Protein AF-A0A0C9YBU8-F1 (afdb_monomer)

Mean predicted aligned error: 17.85 Å

Sequence (308 aa):
MADGPGVILSPETIRDVAKHALKPGGFECDWDIGKSGGKPKTCQVVLGSWDLLRKHIHVHCRSQRKQNARIPIECRLPRCNFKLQKSCEDLEKHVDESHLSRISLDCPIRGCGSVSWRLAAFPKHFEDAHKNLSGGIVRMPSDLLLPSSEPFPPSLKSPPPLPNDGTVGTALVNPTKAQGNIKRGSASENSPLPRRHGFAKQTDDNPDRESSQRSSRLEFDDLDNRRITLDLASTFPVTNFLAIVGHRGRRVDLARPQPMLDPDEFGNVLPPKSILYEVFARQVTTEENVGVKPEKVGSLSGPGDGGK

Organism: NCBI:txid1095629

Radius of gyration: 33.47 Å; Cα contacts (8 Å, |Δi|>4): 228; chains: 1; bounding box: 105×62×87 Å

Secondary structure (DSSP, 8-state):
---PPPEEP-TTHHHHHHHHBPPTT-EE---EEEEETTEEEE---EESSHHHHHHHHHHHHHHHHHH-TTSPEE--STT-S--EESSHHHHHHHHHHHTGGGSEE--SBTT--PPPEETTTHHHHHHHH-GGGTT-EEPSS-TTBPPBSSPPPP--PPPPPPPSS-----------------------TTS----------------------------------------GGGS------------------TTSPPPPPPHHHH---PPP--TTHHHHHHHHHHHHHHS-----------------

pLDDT: mean 75.01, std 20.3, range [39.19, 98.31]

Structure (mmCIF, N/CA/C/O backbone):
data_AF-A0A0C9YBU8-F1
#
_entry.id   AF-A0A0C9YBU8-F1
#
loop_
_atom_site.group_PDB
_atom_site.id
_atom_site.type_symbol
_atom_site.label_atom_id
_atom_site.label_alt_id
_atom_site.label_comp_id
_atom_site.label_asym_id
_atom_site.label_entity_id
_atom_site.label_seq_id
_atom_site.pdbx_PDB_ins_code
_atom_site.Cartn_x
_atom_site.Cartn_y
_atom_site.Cartn_z
_atom_site.occupancy
_atom_site.B_iso_or_equiv
_atom_site.auth_seq_id
_atom_site.auth_comp_id
_atom_site.auth_asym_id
_atom_site.auth_atom_id
_atom_site.pdbx_PDB_model_num
ATOM 1 N N . MET A 1 1 ? 3.860 -2.289 31.972 1.00 51.47 1 MET A N 1
ATOM 2 C CA . MET A 1 1 ? 3.412 -2.612 30.601 1.00 51.47 1 MET A CA 1
ATOM 3 C C . MET A 1 1 ? 4.001 -1.538 29.708 1.00 51.47 1 MET A C 1
ATOM 5 O O . MET A 1 1 ? 3.828 -0.375 30.037 1.00 51.47 1 MET A O 1
ATOM 9 N N . ALA A 1 2 ? 4.808 -1.893 28.707 1.00 53.59 2 ALA A N 1
ATOM 10 C CA . ALA A 1 2 ? 5.371 -0.892 27.805 1.00 53.59 2 ALA A CA 1
ATOM 11 C C . ALA A 1 2 ? 4.250 -0.427 26.873 1.00 53.59 2 ALA A C 1
ATOM 13 O O . ALA A 1 2 ? 3.794 -1.192 26.020 1.00 53.59 2 ALA A O 1
ATOM 14 N N . ASP A 1 3 ? 3.766 0.787 27.111 1.00 67.12 3 ASP A N 1
ATOM 15 C CA . ASP A 1 3 ? 2.758 1.432 26.287 1.00 67.12 3 ASP A CA 1
ATOM 16 C C . ASP A 1 3 ? 3.376 1.728 24.916 1.00 67.12 3 ASP A C 1
ATOM 18 O O . ASP A 1 3 ? 4.239 2.593 24.780 1.00 67.12 3 ASP A O 1
ATOM 22 N N . GLY A 1 4 ? 2.979 0.957 23.900 1.00 72.56 4 GLY A N 1
ATOM 23 C CA . GLY A 1 4 ? 3.330 1.259 22.515 1.00 72.56 4 GLY A CA 1
ATOM 24 C C . GLY A 1 4 ? 2.772 2.627 22.098 1.00 72.56 4 GLY A C 1
ATOM 25 O O . GLY A 1 4 ? 1.794 3.092 22.698 1.00 72.56 4 GLY A O 1
ATOM 26 N N . PRO A 1 5 ? 3.363 3.280 21.080 1.00 84.00 5 PRO A N 1
ATOM 27 C CA . PRO A 1 5 ? 2.866 4.560 20.594 1.00 84.00 5 PRO A CA 1
ATOM 28 C C . PRO A 1 5 ? 1.408 4.401 20.150 1.00 84.00 5 PRO A C 1
ATOM 30 O O . PRO A 1 5 ? 1.094 3.608 19.262 1.00 84.00 5 PRO A O 1
ATOM 33 N N . GLY A 1 6 ? 0.506 5.118 20.817 1.00 90.38 6 GLY A N 1
ATOM 34 C CA . GLY A 1 6 ? -0.891 5.187 20.410 1.00 90.38 6 GLY A CA 1
ATOM 35 C C . GLY A 1 6 ? -1.027 6.026 19.141 1.00 90.38 6 GLY A C 1
ATOM 36 O O . GLY A 1 6 ? -0.396 7.074 19.021 1.00 90.38 6 GLY A O 1
ATOM 37 N N . VAL A 1 7 ? -1.854 5.577 18.202 1.00 93.81 7 VAL A N 1
ATOM 38 C CA . VAL A 1 7 ? -2.200 6.326 16.991 1.00 93.81 7 VAL A CA 1
ATOM 39 C C . VAL A 1 7 ? -3.466 7.127 17.275 1.00 93.81 7 VAL A C 1
ATOM 41 O O . VAL A 1 7 ? -4.483 6.553 17.663 1.00 93.81 7 VAL A O 1
ATOM 44 N N . ILE A 1 8 ? -3.416 8.449 17.102 1.00 96.94 8 ILE A N 1
ATOM 45 C CA . ILE A 1 8 ? -4.608 9.304 17.189 1.00 96.94 8 ILE A CA 1
ATOM 46 C C . ILE A 1 8 ? -5.402 9.132 15.895 1.00 96.94 8 ILE A C 1
ATOM 48 O O . ILE A 1 8 ? -4.887 9.425 14.816 1.00 96.94 8 ILE A O 1
ATOM 52 N N . LEU A 1 9 ? -6.649 8.678 16.000 1.00 96.94 9 LEU A N 1
ATOM 53 C CA . LEU A 1 9 ? -7.541 8.539 14.858 1.00 96.94 9 LEU A CA 1
ATOM 54 C C . LEU A 1 9 ? -8.072 9.910 14.428 1.00 96.94 9 LEU A C 1
ATOM 56 O O . LEU A 1 9 ? -8.805 10.577 15.154 1.00 96.94 9 LEU A O 1
ATOM 60 N N . SER A 1 10 ? -7.717 10.309 13.217 1.00 97.00 10 SER A N 1
ATOM 61 C CA . SER A 1 10 ? -8.178 11.500 12.508 1.00 97.00 10 SER A CA 1
ATOM 62 C C . SER A 1 10 ? -8.612 11.102 11.089 1.00 97.00 10 SER A C 1
ATOM 64 O O . SER A 1 10 ? -8.250 10.015 10.619 1.00 97.00 10 SER A O 1
ATOM 66 N N . PRO A 1 11 ? -9.360 11.957 10.373 1.00 95.94 11 PRO A N 1
ATOM 67 C CA . PRO A 1 11 ? -9.777 11.681 8.996 1.00 95.94 11 PRO A CA 1
ATOM 68 C C . PRO A 1 11 ? -8.609 11.424 8.021 1.00 95.94 11 PRO A C 1
ATOM 70 O O . PRO A 1 11 ? -8.757 10.707 7.029 1.00 95.94 11 PRO A O 1
ATOM 73 N N . GLU A 1 12 ? -7.427 11.977 8.293 1.00 95.44 12 GLU A N 1
ATOM 74 C CA . GLU A 1 12 ? -6.207 11.759 7.513 1.00 95.44 12 GLU A CA 1
ATOM 75 C C . GLU A 1 12 ? -5.497 10.473 7.927 1.00 95.44 12 GLU A C 1
ATOM 77 O O . GLU A 1 12 ? -5.153 9.659 7.071 1.00 95.44 12 GLU A O 1
ATOM 82 N N . THR A 1 13 ? -5.313 10.247 9.230 1.00 96.12 13 THR A N 1
ATOM 83 C CA . THR A 1 13 ? -4.596 9.060 9.718 1.00 96.12 13 THR A CA 1
ATOM 84 C C . THR A 1 13 ? -5.367 7.778 9.428 1.00 96.12 13 THR A C 1
ATOM 86 O O . THR A 1 13 ? -4.753 6.774 9.079 1.00 96.12 13 THR A O 1
ATOM 89 N N . ILE A 1 14 ? -6.706 7.798 9.462 1.00 95.81 14 ILE A N 1
ATOM 90 C CA . ILE A 1 14 ? -7.515 6.623 9.108 1.00 95.81 14 ILE A CA 1
ATOM 91 C C . ILE A 1 14 ? -7.325 6.221 7.642 1.00 95.81 14 ILE A C 1
ATOM 93 O O . ILE A 1 14 ? -7.352 5.033 7.320 1.00 95.81 14 ILE A O 1
ATOM 97 N N . ARG A 1 15 ? -7.081 7.192 6.750 1.00 95.88 15 ARG A N 1
ATOM 98 C CA . ARG A 1 15 ? -6.757 6.924 5.344 1.00 95.88 15 ARG A CA 1
ATOM 99 C C . ARG A 1 15 ? -5.432 6.176 5.238 1.00 95.88 15 ARG A C 1
ATOM 101 O O . ARG A 1 15 ? -5.323 5.262 4.426 1.00 95.88 15 ARG A O 1
ATOM 108 N N . ASP A 1 16 ? -4.438 6.556 6.034 1.00 95.88 16 ASP A N 1
ATOM 109 C CA . ASP A 1 16 ? -3.144 5.877 6.042 1.00 95.88 16 ASP A CA 1
ATOM 110 C C . ASP A 1 16 ? -3.251 4.483 6.668 1.00 95.88 16 ASP A C 1
ATOM 112 O O . ASP A 1 16 ? -2.810 3.514 6.054 1.00 95.88 16 ASP A O 1
ATOM 116 N N . VAL A 1 17 ? -3.971 4.334 7.784 1.00 95.69 17 VAL A N 1
ATOM 117 C CA . VAL A 1 17 ? -4.280 3.020 8.379 1.00 95.69 17 VAL A CA 1
ATOM 118 C C . VAL A 1 17 ? -4.987 2.105 7.368 1.00 95.69 17 VAL A C 1
ATOM 120 O O . VAL A 1 17 ? -4.633 0.932 7.246 1.00 95.69 17 VAL A O 1
ATOM 123 N N . ALA A 1 18 ? -5.929 2.631 6.577 1.00 96.44 18 ALA A N 1
ATOM 124 C CA . ALA A 1 18 ? -6.633 1.868 5.543 1.00 96.44 18 ALA A CA 1
ATOM 125 C C . ALA A 1 18 ? -5.704 1.326 4.441 1.00 96.44 18 ALA A C 1
ATOM 127 O O . ALA A 1 18 ? -5.951 0.245 3.911 1.00 96.44 18 ALA A O 1
ATOM 128 N N . LYS A 1 19 ? -4.613 2.029 4.102 1.00 97.19 19 LYS A N 1
ATOM 129 C CA . LYS A 1 19 ? -3.630 1.548 3.109 1.00 97.19 19 LYS A CA 1
ATOM 130 C C . LYS A 1 19 ? -2.863 0.320 3.598 1.00 97.19 19 LYS A C 1
ATOM 132 O O . LYS A 1 19 ? -2.435 -0.499 2.779 1.00 97.19 19 LYS A O 1
ATOM 137 N N . HIS A 1 20 ? -2.683 0.204 4.912 1.00 97.06 20 HIS A N 1
ATOM 138 C CA . HIS A 1 20 ? -1.952 -0.891 5.539 1.00 97.06 20 HIS A CA 1
ATOM 139 C C . HIS A 1 20 ? -2.849 -2.045 5.990 1.00 97.06 20 HIS A C 1
ATOM 141 O O . HIS A 1 20 ? -2.331 -3.150 6.180 1.00 97.06 20 HIS A O 1
ATOM 147 N N . ALA A 1 21 ? -4.158 -1.819 6.123 1.00 96.56 21 ALA A N 1
ATOM 148 C CA . ALA A 1 21 ? -5.132 -2.839 6.490 1.00 96.56 21 ALA A CA 1
ATOM 149 C C . ALA A 1 21 ? -5.119 -4.024 5.509 1.00 96.56 21 ALA A C 1
ATOM 151 O O . ALA A 1 21 ? -5.008 -3.856 4.290 1.00 96.56 21 ALA A O 1
ATOM 152 N N . LEU A 1 22 ? -5.219 -5.235 6.057 1.00 96.44 22 LEU A N 1
ATOM 153 C CA . LEU A 1 22 ? -5.274 -6.467 5.286 1.00 96.44 22 LEU A CA 1
ATOM 154 C C . LEU A 1 22 ? -6.676 -6.676 4.713 1.00 96.44 22 LEU A C 1
ATOM 156 O O . LEU A 1 22 ? -7.666 -6.703 5.446 1.00 96.44 22 LEU A O 1
ATOM 160 N N . LYS A 1 23 ? -6.738 -6.871 3.397 1.00 95.31 23 LYS A N 1
ATOM 161 C CA . LYS A 1 23 ? -7.968 -7.131 2.656 1.00 95.31 23 LYS A CA 1
ATOM 162 C C . LYS A 1 23 ? -8.155 -8.634 2.417 1.00 95.31 23 LYS A C 1
ATOM 164 O O . LYS A 1 23 ? -7.267 -9.262 1.831 1.00 95.31 23 LYS A O 1
ATOM 169 N N . PRO A 1 24 ? -9.306 -9.227 2.785 1.00 93.56 24 PRO A N 1
ATOM 170 C CA . PRO A 1 24 ? -9.647 -10.587 2.377 1.00 93.56 24 PRO A CA 1
ATOM 171 C C . PRO A 1 24 ? -9.657 -10.715 0.846 1.00 93.56 24 PRO A C 1
ATOM 173 O O . PRO A 1 24 ? -10.289 -9.919 0.157 1.00 93.56 24 PRO A O 1
ATOM 176 N N . GLY A 1 25 ? -8.930 -11.696 0.308 1.00 94.50 25 GLY A N 1
ATOM 177 C CA . GLY A 1 25 ? -8.745 -11.870 -1.141 1.00 94.50 25 GLY A CA 1
ATOM 178 C C . GLY A 1 25 ? -7.628 -11.016 -1.758 1.00 94.50 25 GLY A C 1
ATOM 179 O O . GLY A 1 25 ? -7.218 -11.287 -2.881 1.00 94.50 25 GLY A O 1
ATOM 180 N N . GLY A 1 26 ? -7.079 -10.052 -1.012 1.00 96.06 26 GLY A N 1
ATOM 181 C CA . GLY A 1 26 ? -5.928 -9.250 -1.417 1.00 96.06 26 GLY A CA 1
ATOM 182 C C . GLY A 1 26 ? -6.167 -8.332 -2.620 1.00 96.06 26 GLY A C 1
ATOM 183 O O . GLY A 1 26 ? -7.294 -8.009 -2.996 1.00 96.06 26 GLY A O 1
ATOM 184 N N . PHE A 1 27 ? -5.061 -7.876 -3.198 1.00 97.12 27 PHE A N 1
ATOM 185 C CA . PHE A 1 27 ? -4.991 -7.021 -4.372 1.00 97.12 27 PHE A CA 1
ATOM 186 C C . PHE A 1 27 ? -4.114 -7.682 -5.432 1.00 97.12 27 PHE A C 1
ATOM 188 O O . PHE A 1 27 ? -2.944 -7.967 -5.173 1.00 97.12 27 PHE A O 1
ATOM 195 N N . GLU A 1 28 ? -4.667 -7.911 -6.618 1.00 97.81 28 GLU A N 1
ATOM 196 C CA . GLU A 1 28 ? -3.940 -8.500 -7.741 1.00 97.81 28 GLU A CA 1
ATOM 197 C C . GLU A 1 28 ? -3.100 -7.448 -8.483 1.00 97.81 28 GLU A C 1
ATOM 199 O O . GLU A 1 28 ? -3.524 -6.312 -8.706 1.00 97.81 28 GLU A O 1
ATOM 204 N N . CYS A 1 29 ? -1.877 -7.824 -8.854 1.00 98.12 29 CYS A N 1
ATOM 205 C CA . CYS A 1 29 ? -0.991 -7.012 -9.674 1.00 98.12 29 CYS A CA 1
ATOM 206 C C . CYS A 1 29 ? -1.200 -7.293 -11.171 1.00 98.12 29 CYS A C 1
ATOM 208 O O . CYS A 1 29 ? -0.728 -8.301 -11.706 1.00 98.12 29 CYS A O 1
ATOM 210 N N . ASP A 1 30 ? -1.801 -6.327 -11.866 1.00 97.00 30 ASP A N 1
ATOM 211 C CA . ASP A 1 30 ? -2.079 -6.381 -13.309 1.00 97.00 30 ASP A CA 1
ATOM 212 C C . ASP A 1 30 ? -0.924 -5.884 -14.197 1.00 97.00 30 ASP A C 1
ATOM 214 O O . ASP A 1 30 ? -1.122 -5.530 -15.360 1.00 97.00 30 ASP A O 1
ATOM 218 N N . TRP A 1 31 ? 0.297 -5.790 -13.669 1.00 97.19 31 TRP A N 1
ATOM 219 C CA . TRP A 1 31 ? 1.430 -5.272 -14.438 1.00 97.19 31 TRP A CA 1
ATOM 220 C C . TRP A 1 31 ? 1.773 -6.181 -15.627 1.00 97.19 31 TRP A C 1
ATOM 222 O O . TRP A 1 31 ? 2.021 -7.373 -15.431 1.00 97.19 31 TRP A O 1
ATOM 232 N N . ASP A 1 32 ? 1.832 -5.632 -16.847 1.00 96.06 32 ASP A N 1
ATOM 233 C CA . ASP A 1 32 ? 2.217 -6.383 -18.049 1.00 96.06 32 ASP A CA 1
ATOM 234 C C . ASP A 1 32 ? 3.739 -6.629 -18.083 1.00 96.06 32 ASP A C 1
ATOM 236 O O . ASP A 1 32 ? 4.564 -5.717 -18.210 1.00 96.06 32 ASP A O 1
ATOM 240 N N . ILE A 1 33 ? 4.134 -7.896 -17.964 1.00 94.31 33 ILE A N 1
ATOM 241 C CA . ILE A 1 33 ? 5.536 -8.336 -17.986 1.00 94.31 33 ILE A CA 1
ATOM 242 C C . ILE A 1 33 ? 6.039 -8.471 -19.437 1.00 94.31 33 ILE A C 1
ATOM 244 O O . ILE A 1 33 ? 7.246 -8.516 -19.683 1.00 94.31 33 ILE A O 1
ATOM 248 N N . GLY A 1 34 ? 5.142 -8.415 -20.421 1.00 88.69 34 GLY A N 1
ATOM 249 C CA . GLY A 1 34 ? 5.432 -8.518 -21.843 1.00 88.69 34 GLY A CA 1
ATOM 250 C C . GLY A 1 34 ? 4.823 -9.772 -22.464 1.00 88.69 34 GLY A C 1
ATOM 251 O O . GLY A 1 34 ? 4.050 -10.508 -21.849 1.00 88.69 34 GLY A O 1
ATOM 252 N N . LYS A 1 35 ? 5.178 -10.021 -23.726 1.00 79.12 35 LYS A N 1
ATOM 253 C CA . LYS A 1 35 ? 4.662 -11.161 -24.486 1.00 79.12 35 LYS A CA 1
ATOM 254 C C . LYS A 1 35 ? 5.600 -12.354 -24.353 1.00 79.12 35 LYS A C 1
ATOM 256 O O . LYS A 1 35 ? 6.773 -12.259 -24.697 1.00 79.12 35 LYS A O 1
ATOM 261 N N . SER A 1 36 ? 5.062 -13.489 -23.926 1.00 67.31 36 SER A N 1
ATOM 262 C CA . SER A 1 36 ? 5.700 -14.796 -24.090 1.00 67.31 36 SER A CA 1
ATOM 263 C C . SER A 1 36 ? 4.808 -15.608 -25.024 1.00 67.31 36 SER A C 1
ATOM 265 O O . SER A 1 36 ? 3.626 -15.790 -24.739 1.00 67.31 36 SER A O 1
ATOM 267 N N . GLY A 1 37 ? 5.318 -15.990 -26.198 1.00 76.12 37 GLY A N 1
ATOM 268 C CA . GLY A 1 37 ? 4.523 -16.719 -27.196 1.00 76.12 37 GLY A CA 1
ATOM 269 C C . GLY A 1 37 ? 3.303 -15.947 -27.726 1.00 76.12 37 GLY A C 1
ATOM 270 O O . GLY A 1 37 ? 2.246 -16.530 -27.942 1.00 76.12 37 GLY A O 1
ATOM 271 N N . GLY A 1 38 ? 3.405 -14.621 -27.878 1.00 86.00 38 GLY A N 1
ATOM 272 C CA . GLY A 1 38 ? 2.355 -13.784 -28.480 1.00 86.00 38 GLY A CA 1
ATOM 273 C C . GLY A 1 38 ? 1.185 -13.397 -27.563 1.00 86.00 38 GLY A C 1
ATOM 274 O O . GLY A 1 38 ? 0.451 -12.469 -27.903 1.00 86.00 38 GLY A O 1
ATOM 275 N N . LYS A 1 39 ? 1.039 -14.019 -26.386 1.00 87.19 39 LYS A N 1
ATOM 276 C CA . LYS A 1 39 ? 0.017 -13.652 -25.390 1.00 87.19 39 LYS A CA 1
ATOM 277 C C . LYS A 1 39 ? 0.595 -12.680 -24.347 1.00 87.19 39 LYS A C 1
ATOM 279 O O . LYS A 1 39 ? 1.732 -12.884 -23.913 1.00 87.19 39 LYS A O 1
ATOM 284 N N . PRO A 1 40 ? -0.140 -11.621 -23.956 1.00 87.69 40 PRO A N 1
ATOM 285 C CA . PRO A 1 40 ? 0.283 -10.733 -22.874 1.00 87.69 40 PRO A CA 1
ATOM 286 C C . PRO A 1 40 ? 0.295 -11.506 -21.550 1.00 87.69 40 PRO A C 1
ATOM 288 O O . PRO A 1 40 ? -0.670 -12.204 -21.236 1.00 87.69 40 PRO A O 1
ATOM 291 N N . LYS A 1 41 ? 1.391 -11.406 -20.791 1.00 94.25 41 LYS A N 1
ATOM 292 C CA . LYS A 1 41 ? 1.530 -12.045 -19.478 1.00 94.25 41 LYS A CA 1
ATOM 293 C C . LYS A 1 41 ? 1.523 -10.980 -18.388 1.00 94.25 41 LYS A C 1
ATOM 295 O O . LYS A 1 41 ? 2.410 -10.131 -18.346 1.00 94.25 41 LYS A O 1
ATOM 300 N N . THR A 1 42 ? 0.555 -11.060 -17.484 1.00 96.06 42 THR A N 1
ATOM 301 C CA . THR A 1 42 ? 0.475 -10.191 -16.304 1.00 96.06 42 THR A CA 1
ATOM 302 C C . THR A 1 42 ? 1.212 -10.802 -15.110 1.00 96.06 42 THR A C 1
ATOM 304 O O . THR A 1 42 ? 1.509 -11.999 -15.091 1.00 96.06 42 THR A O 1
ATOM 307 N N . CYS A 1 43 ? 1.553 -9.974 -14.121 1.00 95.81 43 CYS A N 1
ATOM 308 C CA . CYS A 1 43 ? 2.291 -10.399 -12.933 1.00 95.81 43 CYS A CA 1
ATOM 309 C C . CYS A 1 43 ? 1.524 -11.385 -12.038 1.00 95.81 43 CYS A C 1
ATOM 311 O O . CYS A 1 43 ? 2.171 -12.243 -11.443 1.00 95.81 43 CYS A O 1
ATOM 313 N N . GLN A 1 44 ? 0.193 -11.281 -11.942 1.00 94.44 44 GLN A N 1
ATOM 314 C CA . GLN A 1 44 ? -0.696 -12.186 -11.182 1.00 94.44 44 GLN A CA 1
ATOM 315 C C . GLN A 1 44 ? -0.329 -12.377 -9.694 1.00 94.44 44 GLN A C 1
ATOM 317 O O . GLN A 1 44 ? -0.800 -13.300 -9.035 1.00 94.44 44 GLN A O 1
ATOM 322 N N . VAL A 1 45 ? 0.525 -11.518 -9.131 1.00 97.75 45 VAL A N 1
ATOM 323 C CA . VAL A 1 45 ? 0.873 -11.565 -7.706 1.00 97.75 45 VAL A CA 1
ATOM 324 C C . VAL A 1 45 ? -0.261 -10.926 -6.913 1.00 97.75 45 VAL A C 1
ATOM 326 O O . VAL A 1 45 ? -0.640 -9.792 -7.200 1.00 97.75 45 VAL A O 1
ATOM 329 N N . VAL A 1 46 ? -0.768 -11.635 -5.904 1.00 98.06 46 VAL A N 1
ATOM 330 C CA . VAL A 1 46 ? -1.812 -11.147 -4.994 1.00 98.06 46 VAL A CA 1
ATOM 331 C C . VAL A 1 46 ? -1.180 -10.703 -3.676 1.00 98.06 46 VAL A C 1
ATOM 333 O O . VAL A 1 46 ? -0.422 -11.450 -3.057 1.00 98.06 46 VAL A O 1
ATOM 336 N N . LEU A 1 47 ? -1.473 -9.475 -3.247 1.00 97.88 47 LEU A N 1
ATOM 337 C CA . LEU A 1 47 ? -0.866 -8.835 -2.076 1.00 97.88 47 LEU A CA 1
ATOM 338 C C . LEU A 1 47 ? -1.926 -8.485 -1.035 1.00 97.88 47 LEU A C 1
ATOM 340 O O . LEU A 1 47 ? -3.023 -8.063 -1.374 1.00 97.88 47 LEU A O 1
ATOM 344 N N . GLY A 1 48 ? -1.602 -8.653 0.247 1.00 97.00 48 GLY A N 1
ATOM 345 C CA . GLY A 1 48 ? -2.589 -8.525 1.326 1.00 97.00 48 GLY A CA 1
ATOM 346 C C . GLY A 1 48 ? -3.057 -7.096 1.617 1.00 97.00 48 GLY A C 1
ATOM 347 O O . GLY A 1 48 ? -4.147 -6.925 2.151 1.00 97.00 48 GLY A O 1
ATOM 348 N N . SER A 1 49 ? -2.269 -6.075 1.273 1.00 97.75 49 SER A N 1
ATOM 349 C CA . SER A 1 49 ? -2.595 -4.665 1.524 1.00 97.75 49 SER A CA 1
ATOM 350 C C . SER A 1 49 ? -2.269 -3.782 0.321 1.00 97.75 49 SER A C 1
ATOM 352 O O . SER A 1 49 ? -1.472 -4.146 -0.551 1.00 97.75 49 SER A O 1
ATOM 354 N N . TRP A 1 50 ? -2.878 -2.597 0.281 1.00 97.69 50 TRP A N 1
ATOM 355 C CA . TRP A 1 50 ? -2.658 -1.632 -0.796 1.00 97.69 50 TRP A CA 1
ATOM 356 C C . TRP A 1 50 ? -1.226 -1.095 -0.795 1.00 97.69 50 TRP A C 1
ATOM 358 O O . TRP A 1 50 ? -0.628 -0.940 -1.857 1.00 97.69 50 TRP A O 1
ATOM 368 N N . ASP A 1 51 ? -0.638 -0.856 0.380 1.00 97.94 51 ASP A N 1
ATOM 369 C CA . ASP A 1 51 ? 0.748 -0.386 0.468 1.00 97.94 51 ASP A CA 1
ATOM 370 C C . ASP A 1 51 ? 1.746 -1.443 -0.038 1.00 97.94 51 ASP A C 1
ATOM 372 O O . ASP A 1 51 ? 2.712 -1.113 -0.731 1.00 97.94 51 ASP A O 1
ATOM 376 N N . LEU A 1 52 ? 1.479 -2.732 0.209 1.00 98.19 52 LEU A N 1
ATOM 377 C CA . LEU A 1 52 ? 2.265 -3.820 -0.379 1.00 98.19 52 LEU A CA 1
ATOM 378 C C . LEU A 1 52 ? 2.130 -3.858 -1.907 1.00 98.19 52 LEU A C 1
ATOM 380 O O . LEU A 1 52 ? 3.145 -3.999 -2.591 1.00 98.19 52 LEU A O 1
ATOM 384 N N . LEU A 1 53 ? 0.918 -3.673 -2.450 1.00 98.31 53 LEU A N 1
ATOM 385 C CA . LEU A 1 53 ? 0.697 -3.536 -3.897 1.00 98.31 53 LEU A CA 1
ATOM 386 C C . LEU A 1 53 ? 1.490 -2.367 -4.483 1.00 98.31 53 LEU A C 1
ATOM 388 O O . LEU A 1 53 ? 2.189 -2.536 -5.483 1.00 98.31 53 LEU A O 1
ATOM 392 N N . ARG A 1 54 ? 1.427 -1.199 -3.841 1.00 98.19 54 ARG A N 1
ATOM 393 C CA . ARG A 1 54 ? 2.174 -0.007 -4.247 1.00 98.19 54 ARG A CA 1
ATOM 394 C C . ARG A 1 54 ? 3.673 -0.281 -4.313 1.00 98.19 54 ARG A C 1
ATOM 396 O O . ARG A 1 54 ? 4.290 -0.089 -5.360 1.00 98.19 54 ARG A O 1
ATOM 403 N N . LYS A 1 55 ? 4.249 -0.791 -3.219 1.00 98.19 55 LYS A N 1
ATOM 404 C CA . LYS A 1 55 ? 5.672 -1.153 -3.136 1.00 98.19 55 LYS A CA 1
ATOM 405 C C . LYS A 1 55 ? 6.057 -2.162 -4.217 1.00 98.19 55 LYS A C 1
ATOM 407 O O . LYS A 1 55 ? 7.092 -2.003 -4.859 1.00 98.19 55 LYS A O 1
ATOM 412 N N . HIS A 1 56 ? 5.222 -3.171 -4.451 1.00 98.31 56 HIS A N 1
ATOM 413 C CA . HIS A 1 56 ? 5.451 -4.173 -5.487 1.00 98.31 56 HIS A CA 1
ATOM 414 C C . HIS A 1 56 ? 5.437 -3.573 -6.902 1.00 98.31 56 HIS A C 1
ATOM 416 O O . HIS A 1 56 ? 6.330 -3.859 -7.697 1.00 98.31 56 HIS A O 1
ATOM 422 N N . ILE A 1 57 ? 4.486 -2.694 -7.223 1.00 97.94 57 ILE A N 1
ATOM 423 C CA . ILE A 1 57 ? 4.460 -2.030 -8.532 1.00 97.94 57 ILE A CA 1
ATOM 424 C C . ILE A 1 57 ? 5.672 -1.104 -8.706 1.00 97.94 57 ILE A C 1
ATOM 426 O O . ILE A 1 57 ? 6.270 -1.074 -9.780 1.00 97.94 57 ILE A O 1
ATOM 430 N N . HIS A 1 58 ? 6.121 -0.419 -7.652 1.00 97.62 58 HIS A N 1
ATOM 431 C CA . HIS A 1 58 ? 7.352 0.380 -7.707 1.00 97.62 58 HIS A CA 1
ATOM 432 C C . HIS A 1 58 ? 8.593 -0.476 -8.010 1.00 97.62 58 HIS A C 1
ATOM 434 O O . HIS A 1 58 ? 9.498 -0.023 -8.715 1.00 97.62 58 HIS A O 1
ATOM 440 N N . VAL A 1 59 ? 8.636 -1.739 -7.565 1.00 97.56 59 VAL A N 1
ATOM 441 C CA . VAL A 1 59 ? 9.696 -2.683 -7.974 1.00 97.56 59 VAL A CA 1
ATOM 442 C C . VAL A 1 59 ? 9.678 -2.899 -9.488 1.00 97.56 59 VAL A C 1
ATOM 444 O O . VAL A 1 59 ? 10.745 -2.874 -10.108 1.00 97.56 59 VAL A O 1
ATOM 447 N N . HIS A 1 60 ? 8.499 -3.035 -10.103 1.00 96.81 60 HIS A N 1
ATOM 448 C CA . HIS A 1 60 ? 8.388 -3.125 -11.560 1.00 96.81 60 HIS A CA 1
ATOM 449 C C . HIS A 1 60 ? 8.885 -1.855 -12.254 1.00 96.81 60 HIS A C 1
ATOM 451 O O . HIS A 1 60 ? 9.705 -1.962 -13.171 1.00 96.81 60 HIS A O 1
ATOM 457 N N . CYS A 1 61 ? 8.490 -0.667 -11.783 1.00 95.31 61 CYS A N 1
ATOM 458 C CA . CYS A 1 61 ? 8.979 0.615 -12.309 1.00 95.31 61 CYS A CA 1
ATOM 459 C C . CYS A 1 61 ? 10.518 0.684 -12.302 1.00 95.31 61 CYS A C 1
ATOM 461 O O . CYS A 1 61 ? 11.151 0.965 -13.323 1.00 95.31 61 CYS A O 1
ATOM 463 N N . ARG A 1 62 ? 11.143 0.333 -11.172 1.00 95.56 62 ARG A N 1
ATOM 464 C CA . ARG A 1 62 ? 12.609 0.337 -11.010 1.00 95.56 62 ARG A CA 1
ATOM 465 C C . ARG A 1 62 ? 13.305 -0.731 -11.847 1.00 95.56 62 ARG A C 1
ATOM 467 O O . ARG A 1 62 ? 14.428 -0.517 -12.309 1.00 95.56 62 ARG A O 1
ATOM 474 N N . SER A 1 63 ? 12.660 -1.880 -12.040 1.00 94.19 63 SER A N 1
ATOM 475 C CA . SER A 1 63 ? 13.187 -2.980 -12.852 1.00 94.19 63 SER A CA 1
ATOM 476 C C . SER A 1 63 ? 13.331 -2.581 -14.324 1.00 94.19 63 SER A C 1
ATOM 478 O O . SER A 1 63 ? 14.342 -2.920 -14.942 1.00 94.19 63 SER A O 1
ATOM 480 N N . GLN A 1 64 ? 12.403 -1.772 -14.855 1.00 92.06 64 GLN A N 1
ATOM 481 C CA . GLN A 1 64 ? 12.467 -1.292 -16.238 1.00 92.06 64 GLN A CA 1
ATOM 482 C C . GLN A 1 64 ? 13.697 -0.409 -16.483 1.00 92.06 64 GLN A C 1
ATOM 484 O O . GLN A 1 64 ? 14.386 -0.570 -17.492 1.00 92.06 64 GLN A O 1
ATOM 489 N N . ARG A 1 65 ? 14.041 0.465 -15.526 1.00 87.75 65 ARG A N 1
ATOM 490 C CA . ARG A 1 65 ? 15.213 1.352 -15.629 1.00 87.75 65 ARG A CA 1
ATOM 491 C C . ARG A 1 65 ? 16.524 0.580 -15.808 1.00 87.75 65 ARG A C 1
ATOM 493 O O . ARG A 1 65 ? 17.421 1.054 -16.501 1.00 87.75 65 ARG A O 1
ATOM 500 N N . LYS A 1 66 ? 16.648 -0.606 -15.199 1.00 87.19 66 LYS A N 1
ATOM 501 C CA . LYS A 1 66 ? 17.866 -1.431 -15.294 1.00 87.19 66 LYS A CA 1
ATOM 502 C C . LYS A 1 66 ? 18.085 -2.011 -16.690 1.00 87.19 66 LYS A C 1
ATOM 504 O O . LYS A 1 66 ? 19.223 -2.309 -17.033 1.00 87.19 66 LYS A O 1
ATOM 509 N N . GLN A 1 67 ? 17.023 -2.186 -17.474 1.00 81.12 67 GLN A N 1
ATOM 510 C CA . GLN A 1 67 ? 17.123 -2.834 -18.778 1.00 81.12 67 GLN A CA 1
ATOM 511 C C . GLN A 1 67 ? 17.612 -1.880 -19.870 1.00 81.12 67 GLN A C 1
ATOM 513 O O . GLN A 1 67 ? 18.351 -2.328 -20.736 1.00 81.12 67 GLN A O 1
ATOM 518 N N . ASN A 1 68 ? 17.257 -0.588 -19.828 1.00 77.25 68 ASN A N 1
ATOM 519 C CA . ASN A 1 68 ? 17.693 0.392 -20.829 1.00 77.25 68 ASN A CA 1
ATOM 520 C C . ASN A 1 68 ? 17.642 1.838 -20.309 1.00 77.25 68 ASN A C 1
ATOM 522 O O . ASN A 1 68 ? 16.582 2.453 -20.272 1.00 77.25 68 ASN A O 1
ATOM 526 N N . ALA A 1 69 ? 18.799 2.433 -20.005 1.00 81.12 69 ALA A N 1
ATOM 527 C CA . ALA A 1 69 ? 18.878 3.814 -19.507 1.00 81.12 69 ALA A CA 1
ATOM 528 C C . ALA A 1 69 ? 18.525 4.899 -20.549 1.00 81.12 69 ALA A C 1
ATOM 530 O O . ALA A 1 69 ? 18.350 6.056 -20.181 1.00 81.12 69 ALA A O 1
ATOM 531 N N . ARG A 1 70 ? 18.465 4.551 -21.843 1.00 85.12 70 ARG A N 1
ATOM 532 C CA . ARG A 1 70 ? 18.208 5.498 -22.947 1.00 85.12 70 ARG A CA 1
ATOM 533 C C . ARG A 1 70 ? 16.773 5.478 -23.469 1.00 85.12 70 ARG A C 1
ATOM 535 O O . ARG A 1 70 ? 16.418 6.351 -24.252 1.00 85.12 70 ARG A O 1
ATOM 542 N N . ILE A 1 71 ? 15.979 4.477 -23.094 1.00 86.12 71 ILE A N 1
ATOM 543 C CA . ILE A 1 71 ? 14.613 4.319 -23.597 1.00 86.12 71 ILE A CA 1
ATOM 544 C C . ILE A 1 71 ? 13.661 4.937 -22.565 1.00 86.12 71 ILE A C 1
ATOM 546 O O . ILE A 1 71 ? 13.840 4.677 -21.372 1.00 86.12 71 ILE A O 1
ATOM 550 N N . PRO A 1 72 ? 12.685 5.763 -22.984 1.00 88.81 72 PRO A N 1
ATOM 551 C CA . PRO A 1 72 ? 11.653 6.268 -22.084 1.00 88.81 72 PRO A CA 1
ATOM 552 C C . PRO A 1 72 ? 10.950 5.113 -21.363 1.00 88.81 72 PRO A C 1
ATOM 554 O O . PRO A 1 72 ? 10.701 4.056 -21.942 1.00 88.81 72 PRO A O 1
ATOM 557 N N . ILE A 1 73 ? 10.667 5.309 -20.078 1.00 93.56 73 ILE A N 1
ATOM 558 C CA . ILE A 1 73 ? 10.111 4.258 -19.223 1.00 93.56 73 ILE A CA 1
ATOM 559 C C . ILE A 1 73 ? 8.602 4.211 -19.457 1.00 93.56 73 ILE A C 1
ATOM 561 O O . ILE A 1 73 ? 7.952 5.257 -19.471 1.00 93.56 73 ILE A O 1
ATOM 565 N N . GLU A 1 74 ? 8.048 3.014 -19.653 1.00 94.81 74 GLU A N 1
ATOM 566 C CA . GLU A 1 74 ? 6.648 2.847 -20.035 1.00 94.81 74 GLU A CA 1
ATOM 567 C C . GLU A 1 74 ? 5.779 2.317 -18.888 1.00 94.81 74 GLU A C 1
ATOM 569 O O . GLU A 1 74 ? 6.072 1.278 -18.290 1.00 94.81 74 GLU A O 1
ATOM 574 N N . CYS A 1 75 ? 4.652 2.980 -18.617 1.00 96.75 75 CYS A N 1
ATOM 575 C CA . CYS A 1 75 ? 3.611 2.446 -17.748 1.00 96.75 75 CYS A CA 1
ATOM 576 C C . CYS A 1 75 ? 2.926 1.255 -18.426 1.00 96.75 75 CYS A C 1
ATOM 578 O O . CYS A 1 75 ? 2.323 1.384 -19.495 1.00 96.75 75 CYS A O 1
ATOM 580 N N . ARG A 1 76 ? 3.015 0.089 -17.781 1.00 95.88 76 ARG A N 1
ATOM 581 C CA . ARG A 1 76 ? 2.506 -1.193 -18.289 1.00 95.88 76 ARG A CA 1
ATOM 582 C C . ARG A 1 76 ? 1.244 -1.680 -17.577 1.00 95.88 76 ARG A C 1
ATOM 584 O O . ARG A 1 76 ? 0.889 -2.850 -17.676 1.00 95.88 76 ARG A O 1
ATOM 591 N N . LEU A 1 77 ? 0.567 -0.796 -16.850 1.00 96.44 77 LEU A N 1
ATOM 592 C CA . LEU A 1 77 ? -0.733 -1.104 -16.260 1.00 96.44 77 LEU A CA 1
ATOM 593 C C . LEU A 1 77 ? -1.843 -1.025 -17.319 1.00 96.44 77 LEU A C 1
ATOM 595 O O . LEU A 1 77 ? -1.777 -0.194 -18.236 1.00 96.44 77 LEU A O 1
ATOM 599 N N . PRO A 1 78 ? -2.889 -1.860 -17.205 1.00 95.06 78 PRO A N 1
ATOM 600 C CA . PRO A 1 78 ? -3.980 -1.874 -18.164 1.00 95.06 78 PRO A CA 1
ATOM 601 C C . PRO A 1 78 ? -4.695 -0.519 -18.204 1.00 95.06 78 PRO A C 1
ATOM 603 O O . PRO A 1 78 ? -4.830 0.177 -17.195 1.00 95.06 78 PRO A O 1
ATOM 606 N N . ARG A 1 79 ? -5.191 -0.155 -19.393 1.00 93.50 79 ARG A N 1
ATOM 607 C CA . ARG A 1 79 ? -5.967 1.078 -19.639 1.00 93.50 79 ARG A CA 1
ATOM 608 C C . ARG A 1 79 ? -5.207 2.383 -19.333 1.00 93.50 79 ARG A C 1
ATOM 610 O O . ARG A 1 79 ? -5.837 3.424 -19.150 1.00 93.50 79 ARG A O 1
ATOM 617 N N . CYS A 1 80 ? -3.872 2.353 -19.280 1.00 96.31 80 CYS A N 1
ATOM 618 C CA . CYS A 1 80 ? -3.070 3.570 -19.190 1.00 96.31 80 CYS A CA 1
ATOM 619 C C . CYS A 1 80 ? -2.930 4.251 -20.564 1.00 96.31 80 CYS A C 1
ATOM 621 O O . CYS A 1 80 ? -2.434 3.645 -21.517 1.00 96.31 80 CYS A O 1
ATOM 623 N N . ASN A 1 81 ? -3.332 5.524 -20.648 1.00 92.88 81 ASN A N 1
ATOM 624 C CA . ASN A 1 81 ? -3.168 6.352 -21.851 1.00 92.88 81 ASN A CA 1
ATOM 625 C C . ASN A 1 81 ? -1.799 7.055 -21.903 1.00 92.88 81 ASN A C 1
ATOM 627 O O . ASN A 1 81 ? -1.295 7.343 -22.984 1.00 92.88 81 ASN A O 1
ATOM 631 N N . PHE A 1 82 ? -1.177 7.308 -20.749 1.00 88.69 82 PHE A N 1
ATOM 632 C CA . PHE A 1 82 ? 0.089 8.038 -20.635 1.00 88.69 82 PHE A CA 1
ATOM 633 C C . PHE A 1 82 ? 1.241 7.074 -20.385 1.00 88.69 82 PHE A C 1
ATOM 635 O O . PHE A 1 82 ? 1.733 6.932 -19.267 1.00 88.69 82 PHE A O 1
ATOM 642 N N . LYS A 1 83 ? 1.652 6.381 -21.447 1.00 86.62 83 LYS A N 1
ATOM 643 C CA . LYS A 1 83 ? 2.647 5.316 -21.323 1.00 86.62 83 LYS A CA 1
ATOM 644 C C . LYS A 1 83 ? 4.037 5.858 -21.011 1.00 86.62 83 LYS A C 1
ATOM 646 O O . LYS A 1 83 ? 4.678 5.324 -20.126 1.00 86.62 83 LYS A O 1
ATOM 651 N N . LEU A 1 84 ? 4.494 6.915 -21.675 1.00 90.62 84 LEU A N 1
ATOM 652 C CA . LEU A 1 84 ? 5.902 7.323 -21.631 1.00 90.62 84 LEU A CA 1
ATOM 653 C C . LEU A 1 84 ? 6.196 8.310 -20.497 1.00 90.62 84 LEU A C 1
ATOM 655 O O . LEU A 1 84 ? 5.579 9.371 -20.422 1.00 90.62 84 LEU A O 1
ATOM 659 N N . GLN A 1 85 ? 7.182 7.980 -19.665 1.00 93.38 85 GLN A N 1
ATOM 660 C CA . GLN A 1 85 ? 7.662 8.801 -18.553 1.00 93.38 85 GLN A CA 1
ATOM 661 C C . GLN A 1 85 ? 9.162 9.093 -18.694 1.00 93.38 85 GLN A C 1
ATOM 663 O O . GLN A 1 85 ? 9.928 8.286 -19.229 1.00 93.38 85 GLN A O 1
ATOM 668 N N . LYS A 1 86 ? 9.584 10.273 -18.219 1.00 92.25 86 LYS A N 1
ATOM 669 C CA . LYS A 1 86 ? 10.972 10.759 -18.345 1.00 92.25 86 LYS A CA 1
ATOM 670 C C . LYS A 1 86 ? 11.911 10.130 -17.318 1.00 92.25 86 LYS A C 1
ATOM 672 O O . LYS A 1 86 ? 13.093 9.946 -17.598 1.00 92.25 86 LYS A O 1
ATOM 677 N N . SER A 1 87 ? 11.393 9.807 -16.137 1.00 94.31 87 SER A N 1
ATOM 678 C CA . SER A 1 87 ? 12.158 9.231 -15.037 1.00 94.31 87 SER A CA 1
ATOM 679 C C . SER A 1 87 ? 11.375 8.128 -14.322 1.00 94.31 87 SER A C 1
ATOM 681 O O . SER A 1 87 ? 10.168 7.964 -14.505 1.00 94.31 87 SER A O 1
ATOM 683 N N . CYS A 1 88 ? 12.080 7.341 -13.505 1.00 95.31 88 CYS A N 1
ATOM 684 C CA . CYS A 1 88 ? 11.451 6.304 -12.683 1.00 95.31 88 CYS A CA 1
ATOM 685 C C . CYS A 1 88 ? 10.561 6.919 -11.597 1.00 95.31 88 CYS A C 1
ATOM 687 O O . CYS A 1 88 ? 9.514 6.364 -11.290 1.00 95.31 88 CYS A O 1
ATOM 689 N N . GLU A 1 89 ? 10.960 8.069 -11.052 1.00 96.38 89 GLU A N 1
ATOM 690 C CA . GLU A 1 89 ? 10.194 8.806 -10.043 1.00 96.38 89 GLU A CA 1
ATOM 691 C C . GLU A 1 89 ? 8.895 9.360 -10.639 1.00 96.38 89 GLU A C 1
ATOM 693 O O . GLU A 1 89 ? 7.834 9.203 -10.038 1.00 96.38 89 GLU A O 1
ATOM 698 N N . ASP A 1 90 ? 8.948 9.905 -11.862 1.00 96.12 90 ASP A N 1
ATOM 699 C CA . ASP A 1 90 ? 7.748 10.348 -12.586 1.00 96.12 90 ASP A CA 1
ATOM 700 C C . ASP A 1 90 ? 6.789 9.182 -12.842 1.00 96.12 90 ASP A C 1
ATOM 702 O O . ASP A 1 90 ? 5.577 9.340 -12.713 1.00 96.12 90 ASP A O 1
ATOM 706 N N . LEU A 1 91 ? 7.318 7.994 -13.165 1.00 96.62 91 LEU A N 1
ATOM 707 C CA . LEU A 1 91 ? 6.500 6.797 -13.341 1.00 96.62 91 LEU A CA 1
ATOM 708 C C . LEU A 1 91 ? 5.881 6.311 -12.025 1.00 96.62 91 LEU A C 1
ATOM 710 O O . LEU A 1 91 ? 4.700 5.975 -12.013 1.00 96.62 91 LEU A O 1
ATOM 714 N N . GLU A 1 92 ? 6.643 6.276 -10.929 1.00 97.44 92 GLU A N 1
ATOM 715 C CA . GLU A 1 92 ? 6.124 5.923 -9.599 1.00 97.44 92 GLU A CA 1
ATOM 716 C C . GLU A 1 92 ? 4.994 6.879 -9.188 1.00 97.44 92 GLU A C 1
ATOM 718 O O . GLU A 1 92 ? 3.909 6.429 -8.818 1.00 97.44 92 GLU A O 1
ATOM 723 N N . LYS A 1 93 ? 5.199 8.190 -9.360 1.00 97.69 93 LYS A N 1
ATOM 724 C CA . LYS A 1 93 ? 4.178 9.212 -9.102 1.00 97.69 93 LYS A CA 1
ATOM 725 C C . LYS A 1 93 ? 2.957 9.044 -10.007 1.00 97.69 93 LYS A C 1
ATOM 727 O O . LYS A 1 93 ? 1.826 9.057 -9.527 1.00 97.69 93 LYS A O 1
ATOM 732 N N . HIS A 1 94 ? 3.171 8.832 -11.305 1.00 97.50 94 HIS A N 1
ATOM 733 C CA . HIS A 1 94 ? 2.100 8.581 -12.26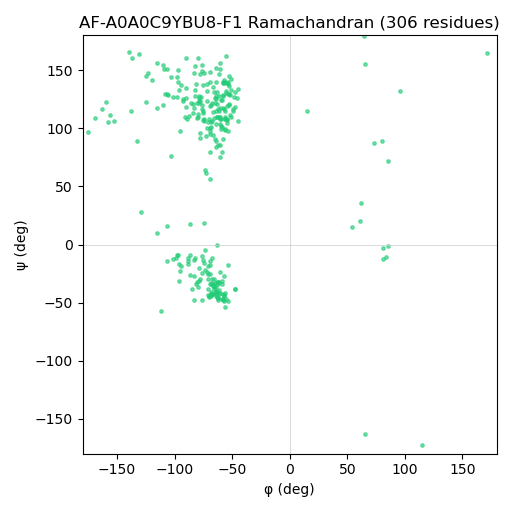5 1.00 97.50 94 HIS A CA 1
ATOM 734 C C . HIS A 1 94 ? 1.249 7.368 -11.862 1.00 97.50 94 HIS A C 1
ATOM 736 O O . HIS A 1 94 ? 0.021 7.438 -11.917 1.00 97.50 94 HIS A O 1
ATOM 742 N N . VAL A 1 95 ? 1.882 6.268 -11.447 1.00 97.62 95 VAL A N 1
ATOM 743 C CA . VAL A 1 95 ? 1.191 5.060 -10.979 1.00 97.62 95 VAL A CA 1
ATOM 744 C C . VAL A 1 95 ? 0.367 5.353 -9.727 1.00 97.62 95 VAL A C 1
ATOM 746 O O . VAL A 1 95 ? -0.813 4.988 -9.682 1.00 97.62 95 VAL A O 1
ATOM 749 N N . ASP A 1 96 ? 0.957 6.036 -8.745 1.00 97.00 96 ASP A N 1
ATOM 750 C CA . ASP A 1 96 ? 0.287 6.401 -7.495 1.00 97.00 96 ASP A CA 1
ATOM 751 C C . ASP A 1 96 ? -0.972 7.253 -7.774 1.00 97.00 96 ASP A C 1
ATOM 753 O O . ASP A 1 96 ? -2.062 6.952 -7.279 1.00 97.00 96 ASP A O 1
ATOM 757 N N . GLU A 1 97 ? -0.851 8.268 -8.633 1.00 96.12 97 GLU A N 1
ATOM 758 C CA . GLU A 1 97 ? -1.918 9.230 -8.935 1.00 96.12 97 GLU A CA 1
ATOM 759 C C . GLU A 1 97 ? -2.965 8.709 -9.927 1.00 96.12 97 GLU A C 1
ATOM 761 O O . GLU A 1 97 ? -4.149 9.015 -9.786 1.00 96.12 97 GLU A O 1
ATOM 766 N N . SER A 1 98 ? -2.568 7.929 -10.935 1.00 96.44 98 SER A N 1
ATOM 767 C CA . SER A 1 98 ? -3.458 7.524 -12.036 1.00 96.44 98 SER A CA 1
ATOM 768 C C . SER A 1 98 ? -4.089 6.154 -11.836 1.00 96.44 98 SER A C 1
ATOM 770 O O . SER A 1 98 ? -5.201 5.926 -12.314 1.00 96.44 98 SER A O 1
ATOM 772 N N . HIS A 1 99 ? -3.395 5.236 -11.162 1.00 96.88 99 HIS A N 1
ATOM 773 C CA . HIS A 1 99 ? -3.832 3.851 -11.019 1.00 96.88 99 HIS A CA 1
ATOM 774 C C . HIS A 1 99 ? -4.216 3.536 -9.579 1.00 96.88 99 HIS A C 1
ATOM 776 O O . HIS A 1 99 ? -5.360 3.165 -9.319 1.00 96.88 99 HIS A O 1
ATOM 782 N N . LEU A 1 100 ? -3.299 3.735 -8.633 1.00 96.44 100 LEU A N 1
ATOM 783 C CA . LEU A 1 100 ? -3.524 3.321 -7.250 1.00 96.44 100 LEU A CA 1
ATOM 784 C C . LEU A 1 100 ? -4.568 4.175 -6.528 1.00 96.44 100 LEU A C 1
ATOM 786 O O . LEU A 1 100 ? -5.298 3.652 -5.688 1.00 96.44 100 LEU A O 1
ATOM 790 N N . SER A 1 101 ? -4.704 5.448 -6.905 1.00 95.94 101 SER A N 1
ATOM 791 C CA . SER A 1 101 ? -5.763 6.345 -6.422 1.00 95.94 101 SER A CA 1
ATOM 792 C C . SER A 1 101 ? -7.186 5.861 -6.746 1.00 95.94 101 SER A C 1
ATOM 794 O O . SER A 1 101 ? -8.142 6.251 -6.070 1.00 95.94 101 SER A O 1
ATOM 796 N N . ARG A 1 102 ? -7.342 5.016 -7.778 1.00 95.75 102 ARG A N 1
ATOM 797 C CA . ARG A 1 102 ? -8.637 4.485 -8.239 1.00 95.75 102 ARG A CA 1
ATOM 798 C C . ARG A 1 102 ? -9.040 3.197 -7.533 1.00 95.75 102 ARG A C 1
ATOM 800 O O . ARG A 1 102 ? -10.207 2.819 -7.620 1.00 95.75 102 ARG A O 1
ATOM 807 N N . ILE A 1 103 ? -8.098 2.529 -6.872 1.00 95.88 103 ILE A N 1
ATOM 808 C CA . ILE A 1 103 ? -8.360 1.298 -6.133 1.00 95.88 103 ILE A CA 1
ATOM 809 C C . ILE A 1 103 ? -9.144 1.659 -4.873 1.00 95.88 103 ILE A C 1
ATOM 811 O O . ILE A 1 103 ? -8.709 2.484 -4.068 1.00 95.88 103 ILE A O 1
ATOM 815 N N . SER A 1 104 ? -10.313 1.044 -4.715 1.00 96.00 104 SER A N 1
ATOM 816 C CA . SER A 1 104 ? -11.113 1.196 -3.506 1.00 96.00 104 SER A CA 1
ATOM 817 C C . SER A 1 104 ? -10.510 0.380 -2.361 1.00 96.00 104 SER A C 1
ATOM 819 O O . SER A 1 104 ? -10.114 -0.773 -2.552 1.00 96.00 104 SER A O 1
ATOM 821 N N . LEU A 1 105 ? -10.468 0.978 -1.176 1.00 95.75 105 LEU A N 1
ATOM 822 C CA . LEU A 1 105 ? -10.045 0.347 0.068 1.00 95.75 105 LEU A CA 1
ATOM 823 C C . LEU A 1 105 ? -11.257 0.082 0.952 1.00 95.75 105 LEU A C 1
ATOM 825 O O . LEU A 1 105 ? -12.241 0.821 0.917 1.00 95.75 105 LEU A O 1
ATOM 829 N N . ASP A 1 106 ? -11.161 -0.953 1.769 1.00 95.62 106 ASP A N 1
ATOM 830 C CA . ASP A 1 106 ? -12.185 -1.263 2.758 1.00 95.62 106 ASP A CA 1
ATOM 831 C C . ASP A 1 106 ? -11.969 -0.404 4.010 1.00 95.62 106 ASP A C 1
ATOM 833 O O . ASP A 1 106 ? -10.853 0.050 4.287 1.00 95.62 106 ASP A O 1
ATOM 837 N N . CYS A 1 107 ? -13.040 -0.134 4.758 1.00 96.88 107 CYS A N 1
ATOM 838 C CA . CYS A 1 107 ? -12.907 0.614 6.003 1.00 96.88 107 CYS A CA 1
ATOM 839 C C . CYS A 1 107 ? -12.060 -0.200 6.999 1.00 96.88 107 CYS A C 1
ATOM 841 O O . CYS A 1 107 ? -12.386 -1.360 7.257 1.00 96.88 107 CYS A O 1
ATOM 843 N N . PRO A 1 108 ? -10.992 0.373 7.589 1.00 96.75 108 PRO A N 1
ATOM 844 C CA . PRO A 1 108 ? -10.135 -0.362 8.509 1.00 96.75 108 PRO A CA 1
ATOM 845 C C . PRO A 1 108 ? -10.791 -0.602 9.872 1.00 96.75 108 PRO A C 1
ATOM 847 O O . PRO A 1 108 ? -10.181 -1.261 10.701 1.00 96.75 108 PRO A O 1
ATOM 850 N N . ILE A 1 109 ? -11.990 -0.078 10.143 1.00 97.00 109 ILE A N 1
ATOM 851 C CA . ILE A 1 109 ? -12.693 -0.272 11.417 1.00 97.00 109 ILE A CA 1
ATOM 852 C C . ILE A 1 109 ? -13.482 -1.577 11.369 1.00 97.00 109 ILE A C 1
ATOM 854 O O . ILE A 1 109 ? -14.350 -1.775 10.514 1.00 97.00 109 ILE A O 1
ATOM 858 N N . ARG A 1 110 ? -13.190 -2.479 12.309 1.00 96.62 110 ARG A N 1
ATOM 859 C CA . ARG A 1 110 ? -13.821 -3.796 12.384 1.00 96.62 110 ARG A CA 1
ATOM 860 C C . ARG A 1 110 ? -15.326 -3.634 12.631 1.00 96.62 110 ARG A C 1
ATOM 862 O O . ARG A 1 110 ? -15.750 -2.895 13.513 1.00 96.62 110 ARG A O 1
ATOM 869 N N . GLY A 1 111 ? -16.134 -4.337 11.838 1.00 95.12 111 GLY A N 1
ATOM 870 C CA . GLY A 1 111 ? -17.598 -4.263 11.906 1.00 95.12 111 GLY A CA 1
ATOM 871 C C . GLY A 1 111 ? -18.221 -3.118 11.100 1.00 95.12 111 GLY A C 1
ATOM 872 O O . GLY A 1 111 ? -19.445 -3.030 11.036 1.00 95.12 111 GLY A O 1
ATOM 873 N N . CYS A 1 112 ? -17.425 -2.273 10.434 1.00 95.75 112 CYS A N 1
ATOM 874 C CA . CYS A 1 112 ? -17.965 -1.326 9.466 1.00 95.75 112 CYS A CA 1
ATOM 875 C C . CYS A 1 112 ? -18.424 -2.084 8.208 1.00 95.75 112 CYS A C 1
ATOM 877 O O . CYS A 1 112 ? -17.617 -2.441 7.356 1.00 95.75 112 CYS A O 1
ATOM 879 N N . GLY A 1 113 ? -19.730 -2.339 8.087 1.00 85.50 113 GLY A N 1
ATOM 880 C CA . GLY A 1 113 ? -20.341 -3.031 6.940 1.00 85.50 113 GLY A CA 1
ATOM 881 C C . GLY A 1 113 ? -20.441 -2.191 5.660 1.00 85.50 113 GLY A C 1
ATOM 882 O O . GLY A 1 113 ? -21.258 -2.490 4.793 1.00 85.50 113 GLY A O 1
ATOM 883 N N . SER A 1 114 ? -19.674 -1.104 5.559 1.00 76.75 114 SER A N 1
ATOM 884 C CA . SER A 1 114 ? -19.731 -0.200 4.410 1.00 76.75 114 SER A CA 1
ATOM 885 C C . SER A 1 114 ? -19.014 -0.787 3.194 1.00 76.75 114 SER A C 1
ATOM 887 O O . SER A 1 114 ? -18.022 -1.501 3.315 1.00 76.75 114 SER A O 1
ATOM 889 N N . VAL A 1 115 ? -19.509 -0.429 2.009 1.00 81.38 115 VAL A N 1
ATOM 890 C CA . VAL A 1 115 ? -18.901 -0.754 0.710 1.00 81.38 115 VAL A CA 1
ATOM 891 C C . VAL A 1 115 ? -17.492 -0.149 0.618 1.00 81.38 115 VAL A C 1
ATOM 893 O O . VAL A 1 115 ? -17.230 0.893 1.208 1.00 81.38 115 VAL A O 1
ATOM 896 N N . SER A 1 116 ? -16.589 -0.773 -0.144 1.00 91.00 116 SER A N 1
ATOM 897 C CA . SER A 1 116 ? -15.238 -0.258 -0.411 1.00 91.00 116 SER A CA 1
ATOM 898 C C . SER A 1 116 ? -15.256 1.204 -0.894 1.00 91.00 116 SER A C 1
ATOM 900 O O . SER A 1 116 ? -15.990 1.540 -1.830 1.00 91.00 116 SER A O 1
ATOM 902 N N . TRP A 1 117 ? -14.404 2.056 -0.326 1.00 94.19 117 TRP A N 1
ATOM 903 C CA . TRP A 1 117 ? -14.349 3.494 -0.593 1.00 94.19 117 TRP A CA 1
ATOM 904 C C . TRP A 1 117 ? -13.100 3.884 -1.379 1.00 94.19 117 TRP A C 1
ATOM 906 O O . TRP A 1 117 ? -12.038 3.284 -1.246 1.00 94.19 117 TRP A O 1
ATOM 916 N N . ARG A 1 118 ? -13.178 4.956 -2.172 1.00 94.69 118 ARG A N 1
ATOM 917 C CA . ARG A 1 118 ? -11.972 5.571 -2.753 1.00 94.69 118 ARG A CA 1
ATOM 918 C C . ARG A 1 118 ? -11.212 6.354 -1.686 1.00 94.69 118 ARG A C 1
ATOM 920 O O . ARG A 1 118 ? -11.837 6.998 -0.848 1.00 94.69 118 ARG A O 1
ATOM 927 N N . LEU A 1 119 ? -9.882 6.407 -1.790 1.00 92.06 119 LEU A N 1
ATOM 928 C CA . LEU A 1 119 ? -8.985 7.129 -0.866 1.00 92.06 119 LEU A CA 1
ATOM 929 C C . LEU A 1 119 ? -9.426 8.571 -0.543 1.00 92.06 119 LEU A C 1
ATOM 931 O O . LEU A 1 119 ? -9.313 9.015 0.599 1.00 92.06 119 LEU A O 1
ATOM 935 N N . ALA A 1 120 ? -9.955 9.299 -1.531 1.00 92.75 120 ALA A N 1
ATOM 936 C CA . ALA A 1 120 ? -10.434 10.671 -1.349 1.00 92.75 120 ALA A CA 1
ATOM 937 C C . ALA A 1 120 ? -11.734 10.773 -0.524 1.00 92.75 120 ALA A C 1
ATOM 939 O O . ALA A 1 120 ? -11.971 11.801 0.100 1.00 92.75 120 ALA A O 1
ATOM 940 N N . ALA A 1 121 ? -12.562 9.723 -0.502 1.00 94.12 121 ALA A N 1
ATOM 941 C CA . ALA A 1 121 ? -13.843 9.697 0.209 1.00 94.12 121 ALA A CA 1
ATOM 942 C C . ALA A 1 121 ? -13.722 9.231 1.673 1.00 94.12 121 ALA A C 1
ATOM 944 O O . ALA A 1 121 ? -14.650 9.433 2.451 1.00 94.12 121 ALA A O 1
ATOM 945 N N . PHE A 1 122 ? -12.581 8.644 2.056 1.00 92.19 122 PHE A N 1
ATOM 946 C CA . PHE A 1 122 ? -12.337 8.135 3.411 1.00 92.19 122 PHE A CA 1
ATOM 947 C C . PHE A 1 122 ? -12.540 9.159 4.533 1.00 92.19 122 PHE A C 1
ATOM 949 O O . PHE A 1 122 ? -13.223 8.808 5.491 1.00 92.19 122 PHE A O 1
ATOM 956 N N . PRO A 1 123 ? -12.007 10.397 4.445 1.00 95.19 123 PRO A N 1
ATOM 957 C CA . PRO A 1 123 ? -12.171 11.377 5.518 1.00 95.19 123 PRO A CA 1
ATOM 958 C C . PRO A 1 123 ? -13.642 11.645 5.830 1.00 95.19 123 PRO A C 1
ATOM 960 O O . PRO A 1 123 ? -14.067 11.524 6.973 1.00 95.19 123 PRO A O 1
ATOM 963 N N . LYS A 1 124 ? -14.436 11.889 4.782 1.00 96.19 124 LYS A N 1
ATOM 964 C CA . LYS A 1 124 ? -15.871 12.137 4.909 1.00 96.19 124 LYS A CA 1
ATOM 965 C C . LYS A 1 124 ? -16.607 10.923 5.483 1.00 96.19 124 LYS A C 1
ATOM 967 O O . LYS A 1 124 ? -17.403 11.067 6.399 1.00 96.19 124 LYS A O 1
ATOM 972 N N . HIS A 1 125 ? -16.305 9.718 4.988 1.00 96.12 125 HIS A N 1
ATOM 973 C CA . HIS A 1 125 ? -16.882 8.489 5.540 1.00 96.12 125 HIS A CA 1
ATOM 974 C C . HIS A 1 125 ? -16.572 8.330 7.036 1.00 96.12 125 HIS A C 1
ATOM 976 O O . HIS A 1 125 ? -17.451 7.953 7.807 1.00 96.12 125 HIS A O 1
ATOM 982 N N . PHE A 1 126 ? -15.340 8.624 7.453 1.00 96.69 126 PHE A N 1
ATOM 983 C CA . PHE A 1 126 ? -14.935 8.527 8.850 1.00 96.69 126 PHE A CA 1
ATOM 984 C C . PHE A 1 126 ? -15.656 9.552 9.734 1.00 96.69 126 PHE A C 1
ATOM 986 O O . PHE A 1 126 ? -16.139 9.193 10.805 1.00 96.69 126 PHE A O 1
ATOM 993 N N . GLU A 1 127 ? -15.796 10.795 9.274 1.00 96.62 127 GLU A N 1
ATOM 994 C CA . GLU A 1 127 ? -16.563 11.829 9.979 1.00 96.62 127 GLU A CA 1
ATOM 995 C C . GLU A 1 127 ? -18.043 11.451 10.136 1.00 96.62 127 GLU A C 1
ATOM 997 O O . GLU A 1 127 ? -18.600 11.605 11.224 1.00 96.62 127 GLU A O 1
ATOM 1002 N N . ASP A 1 128 ? -18.660 10.908 9.082 1.00 96.56 128 ASP A N 1
ATOM 1003 C CA . ASP A 1 128 ? -20.087 10.575 9.057 1.00 96.56 128 ASP A CA 1
ATOM 1004 C C . ASP A 1 128 ? -20.402 9.294 9.857 1.00 96.56 128 ASP A C 1
ATOM 1006 O O . ASP A 1 128 ? -21.329 9.268 10.667 1.00 96.56 128 ASP A O 1
ATOM 1010 N N . ALA A 1 129 ? -19.635 8.217 9.649 1.00 97.06 129 ALA A N 1
ATOM 1011 C CA . ALA A 1 129 ? -19.923 6.891 10.208 1.00 97.06 129 ALA A CA 1
ATOM 1012 C C . ALA A 1 129 ? -19.195 6.598 11.529 1.00 97.06 129 ALA A C 1
ATOM 1014 O O . ALA A 1 129 ? -19.624 5.740 12.302 1.00 97.06 129 ALA A O 1
ATOM 1015 N N . HIS A 1 130 ? -18.088 7.293 11.800 1.00 96.88 130 HIS A N 1
ATOM 1016 C CA . HIS A 1 130 ? -17.185 7.002 12.915 1.00 96.88 130 HIS A CA 1
ATOM 1017 C C . HIS A 1 130 ? -16.867 8.238 13.762 1.00 96.88 130 HIS A C 1
ATOM 1019 O O . HIS A 1 130 ? -15.838 8.282 14.438 1.00 96.88 130 HIS A O 1
ATOM 1025 N N . LYS A 1 131 ? -17.791 9.207 13.812 1.00 96.81 131 LYS A N 1
ATOM 1026 C CA . LYS A 1 131 ? -17.667 10.443 14.602 1.00 96.81 131 LYS A CA 1
ATOM 1027 C C . LYS A 1 131 ? -17.213 10.212 16.049 1.00 96.81 131 LYS A C 1
ATOM 1029 O O . LYS A 1 131 ? -16.405 10.974 16.566 1.00 96.81 131 LYS A O 1
ATOM 1034 N N . ASN A 1 132 ? -17.688 9.135 16.679 1.00 97.38 132 ASN A N 1
ATOM 1035 C CA . ASN A 1 132 ? -17.370 8.784 18.070 1.00 97.38 132 ASN A CA 1
ATOM 1036 C C . ASN A 1 132 ? -15.911 8.344 18.286 1.00 97.38 132 ASN A C 1
ATOM 1038 O O . ASN A 1 132 ? -15.449 8.312 19.422 1.00 97.38 132 ASN A O 1
ATOM 1042 N N . LEU A 1 133 ? -15.202 7.972 17.219 1.00 96.75 133 LEU A N 1
ATOM 1043 C CA . LEU A 1 133 ? -13.802 7.545 17.265 1.00 96.75 133 LEU A CA 1
ATOM 1044 C C . LEU A 1 133 ? -12.835 8.676 16.891 1.00 96.75 133 LEU A C 1
ATOM 1046 O O . LEU A 1 133 ? -11.625 8.518 17.049 1.00 96.75 133 LEU A O 1
ATOM 1050 N N . SER A 1 134 ? -13.346 9.810 16.403 1.00 96.94 134 SER A N 1
ATOM 1051 C CA . SER A 1 134 ? -12.526 10.955 16.009 1.00 96.94 134 SER A CA 1
ATOM 1052 C C . SER A 1 134 ? -11.797 11.550 17.216 1.00 96.94 134 SER A C 1
ATOM 1054 O O . SER A 1 134 ? -12.415 11.900 18.219 1.00 96.94 134 SER A O 1
ATOM 1056 N N . GLY A 1 135 ? -10.473 11.666 17.120 1.00 96.62 135 GLY A N 1
ATOM 1057 C CA . GLY A 1 135 ? -9.587 12.100 18.204 1.00 96.62 135 GLY A CA 1
ATOM 1058 C C . GLY A 1 135 ? -9.236 11.003 19.216 1.00 96.62 135 GLY A C 1
ATOM 1059 O O . GLY A 1 135 ? -8.438 11.245 20.120 1.00 96.62 135 GLY A O 1
ATOM 1060 N N . GLY A 1 136 ? -9.796 9.797 19.075 1.00 96.75 136 GLY A N 1
ATOM 1061 C CA . GLY A 1 136 ? -9.488 8.664 19.942 1.00 96.75 136 GLY A CA 1
ATOM 1062 C C . GLY A 1 136 ? -8.069 8.140 19.719 1.00 96.75 136 GLY A C 1
ATOM 1063 O O . GLY A 1 136 ? -7.607 8.040 18.585 1.00 96.75 136 GLY A O 1
ATOM 1064 N N 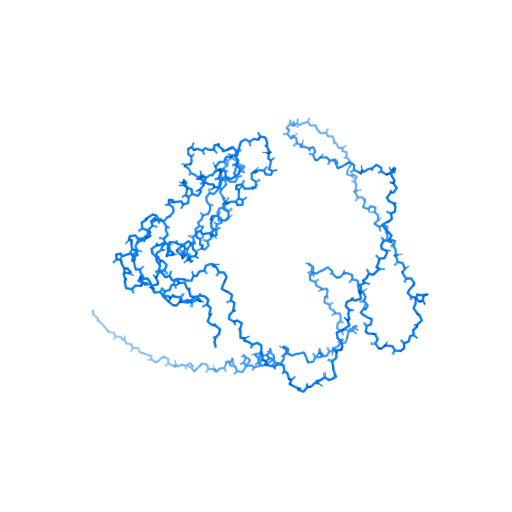. ILE A 1 137 ? -7.375 7.775 20.798 1.00 96.75 137 ILE A N 1
ATOM 1065 C CA . ILE A 1 137 ? -6.060 7.126 20.722 1.00 96.75 137 ILE A CA 1
ATOM 1066 C C . ILE A 1 137 ? -6.266 5.612 20.682 1.00 96.75 137 ILE A C 1
ATOM 1068 O O . ILE A 1 137 ? -6.770 5.027 21.640 1.00 96.75 137 ILE A O 1
ATOM 1072 N N . VAL A 1 138 ? -5.832 4.968 19.600 1.00 94.56 138 VAL A N 1
ATOM 1073 C CA . VAL A 1 138 ? -5.875 3.511 19.442 1.00 94.56 138 VAL A CA 1
ATOM 1074 C C . VAL A 1 138 ? -4.468 2.934 19.526 1.00 94.56 138 VAL A C 1
ATOM 1076 O O . VAL A 1 138 ? -3.540 3.390 18.861 1.00 94.56 138 VAL A O 1
ATOM 1079 N N . ARG A 1 139 ? -4.297 1.912 20.367 1.00 91.56 139 ARG A N 1
ATOM 1080 C CA . ARG A 1 139 ? -3.036 1.173 20.506 1.00 91.56 139 ARG A CA 1
ATOM 1081 C C . ARG A 1 139 ? -3.027 -0.003 19.541 1.00 91.56 139 ARG A C 1
ATOM 1083 O O . ARG A 1 139 ? -4.013 -0.726 19.468 1.00 91.56 139 ARG A O 1
ATOM 1090 N N . MET A 1 140 ? -1.919 -0.198 18.834 1.00 88.56 140 MET A N 1
ATOM 1091 C CA . MET A 1 140 ? -1.749 -1.320 17.913 1.00 88.56 140 MET A CA 1
ATOM 1092 C C . MET A 1 140 ? -0.993 -2.482 18.584 1.00 88.56 140 MET A C 1
ATOM 1094 O O . MET A 1 140 ? -0.014 -2.220 19.288 1.00 88.56 140 MET A O 1
ATOM 1098 N N . PRO A 1 141 ? -1.384 -3.750 18.350 1.00 90.56 141 PRO A N 1
ATOM 1099 C CA . PRO A 1 141 ? -2.586 -4.187 17.630 1.00 90.56 141 PRO A CA 1
ATOM 1100 C C . PRO A 1 141 ? -3.875 -3.868 18.414 1.00 90.56 141 PRO A C 1
ATOM 1102 O O . PRO A 1 141 ? -3.874 -3.881 19.642 1.00 90.56 141 PRO A O 1
ATOM 1105 N N . SER A 1 142 ? -4.969 -3.589 17.700 1.00 92.50 142 SER A N 1
ATOM 1106 C CA . SER A 1 142 ? -6.277 -3.262 18.286 1.00 92.50 142 SER A CA 1
ATOM 1107 C C . SER A 1 142 ? -7.366 -4.188 17.761 1.00 92.50 142 SER A C 1
ATOM 1109 O O . SER A 1 142 ? -7.373 -4.503 16.574 1.00 92.50 142 SER A O 1
ATOM 1111 N N . ASP A 1 143 ? -8.340 -4.528 18.606 1.00 95.12 143 ASP A N 1
ATOM 1112 C CA . ASP A 1 143 ? -9.560 -5.228 18.186 1.00 95.12 143 ASP A CA 1
ATOM 1113 C C . ASP A 1 143 ? -10.556 -4.329 17.440 1.00 95.12 143 ASP A C 1
ATOM 1115 O O . ASP A 1 143 ? -11.460 -4.838 16.775 1.00 95.12 143 ASP A O 1
ATOM 1119 N N . LEU A 1 144 ? -10.391 -3.003 17.533 1.00 96.62 144 LEU A N 1
ATOM 1120 C CA . LEU A 1 144 ? -11.228 -2.026 16.832 1.00 96.62 144 LEU A CA 1
ATOM 1121 C C . LEU A 1 144 ? -10.880 -1.916 15.345 1.00 96.62 144 LEU A C 1
ATOM 1123 O O . LEU A 1 144 ? -11.721 -1.502 14.549 1.00 96.62 144 LEU A O 1
ATOM 1127 N N . LEU A 1 145 ? -9.646 -2.259 14.970 1.00 96.19 145 LEU A N 1
ATOM 1128 C CA . LEU A 1 145 ? -9.142 -2.133 13.608 1.00 96.19 145 LEU A CA 1
ATOM 1129 C C . LEU A 1 145 ? -8.946 -3.511 12.968 1.00 96.19 145 LEU A C 1
ATOM 1131 O O . LEU A 1 145 ? -8.734 -4.520 13.640 1.00 96.19 145 LEU A O 1
ATOM 1135 N N . LEU A 1 146 ? -9.015 -3.561 11.642 1.00 95.75 146 LEU A N 1
ATOM 1136 C CA . LEU A 1 146 ? -8.605 -4.725 10.873 1.00 95.75 146 LEU A CA 1
ATOM 1137 C C . LEU A 1 146 ? -7.096 -4.968 11.059 1.00 95.75 146 LEU A C 1
ATOM 1139 O O . LEU A 1 146 ? -6.338 -4.019 11.282 1.00 95.75 146 LEU A O 1
ATOM 1143 N N . PRO A 1 147 ? -6.634 -6.227 10.948 1.00 95.19 147 PRO A N 1
ATOM 1144 C CA . PRO A 1 147 ? -5.211 -6.539 10.987 1.00 95.19 147 PRO A CA 1
ATOM 1145 C C . PRO A 1 147 ? -4.419 -5.698 9.975 1.00 95.19 147 PRO A C 1
ATOM 1147 O O . PRO A 1 147 ? -4.843 -5.547 8.830 1.00 95.19 147 PRO A O 1
ATOM 1150 N N . SER A 1 148 ? -3.269 -5.163 10.389 1.00 95.06 148 SER A N 1
ATOM 1151 C CA . SER A 1 148 ? -2.375 -4.388 9.519 1.00 95.06 148 SER A CA 1
ATOM 1152 C C . SER A 1 148 ? -1.249 -5.259 8.968 1.00 95.06 148 SER A C 1
ATOM 1154 O O . SER A 1 148 ? -0.804 -6.209 9.611 1.00 95.06 148 SER A O 1
ATOM 1156 N N . SER A 1 149 ? -0.775 -4.903 7.777 1.00 95.62 149 SER A N 1
ATOM 1157 C CA . SER A 1 149 ? 0.448 -5.432 7.164 1.00 95.62 149 SER A CA 1
ATOM 1158 C C . SER A 1 149 ? 1.734 -4.862 7.770 1.00 95.62 149 SER A C 1
ATOM 1160 O O . SER A 1 149 ? 2.813 -5.394 7.511 1.00 95.62 149 SER A O 1
ATOM 1162 N N . GLU A 1 150 ? 1.651 -3.786 8.555 1.00 92.56 150 GLU A N 1
ATOM 1163 C CA . GLU A 1 150 ? 2.828 -3.234 9.219 1.00 92.56 150 GLU A CA 1
ATOM 1164 C C . GLU A 1 150 ? 3.298 -4.148 10.357 1.00 92.56 150 GLU A C 1
ATOM 1166 O O . GLU A 1 150 ? 2.485 -4.576 11.181 1.00 92.56 150 GLU A O 1
ATOM 1171 N N . PRO A 1 151 ? 4.607 -4.452 10.433 1.00 87.44 151 PRO A N 1
ATOM 1172 C CA . PRO A 1 151 ? 5.140 -5.218 11.542 1.00 87.44 151 PRO A CA 1
ATOM 1173 C C . PRO A 1 151 ? 4.979 -4.409 12.827 1.00 87.44 151 PRO A C 1
ATOM 1175 O O . PRO A 1 151 ? 5.504 -3.303 12.957 1.00 87.44 151 PRO A O 1
ATOM 1178 N N . PHE A 1 152 ? 4.274 -4.979 13.797 1.00 83.81 152 PHE A N 1
ATOM 1179 C CA . PHE A 1 152 ? 4.183 -4.379 15.117 1.00 83.81 152 PHE A CA 1
ATOM 1180 C C . PHE A 1 152 ? 5.484 -4.647 15.871 1.00 83.81 152 PHE A C 1
ATOM 1182 O O . PHE A 1 152 ? 5.893 -5.812 15.964 1.00 83.81 152 PHE A O 1
ATOM 1189 N N . PRO A 1 153 ? 6.148 -3.614 16.420 1.00 79.00 153 PRO A N 1
ATOM 1190 C CA . PRO A 1 153 ? 7.269 -3.852 17.308 1.00 79.00 153 PRO A CA 1
ATOM 1191 C C . PRO A 1 153 ? 6.745 -4.683 18.487 1.00 79.00 153 PRO A C 1
ATOM 1193 O O . PRO A 1 153 ? 5.762 -4.281 19.120 1.00 79.00 153 PRO A O 1
ATOM 1196 N N . PRO A 1 154 ? 7.336 -5.856 18.775 1.00 79.19 154 PRO A N 1
ATOM 1197 C CA . PRO A 1 154 ? 6.901 -6.642 19.915 1.00 79.19 154 PRO A CA 1
ATOM 1198 C C . PRO A 1 154 ? 7.045 -5.783 21.169 1.00 79.19 154 PRO A C 1
ATOM 1200 O O . PRO A 1 154 ? 8.027 -5.052 21.318 1.00 79.19 154 PRO A O 1
ATOM 1203 N N . SER A 1 155 ? 6.071 -5.869 22.077 1.00 78.19 155 SER A N 1
ATOM 1204 C CA . SER A 1 155 ? 6.204 -5.240 23.388 1.00 78.19 155 SER A CA 1
ATOM 1205 C C . SER A 1 155 ? 7.419 -5.860 24.071 1.00 78.19 155 SER A C 1
ATOM 1207 O O . SER A 1 155 ? 7.382 -7.010 24.517 1.00 78.19 155 SER A O 1
ATOM 1209 N N . LEU A 1 156 ? 8.526 -5.119 24.098 1.00 80.12 156 LEU A N 1
ATOM 1210 C CA . LEU A 1 156 ? 9.709 -5.520 24.834 1.00 80.12 156 LEU A CA 1
ATOM 1211 C C . LEU A 1 156 ? 9.332 -5.427 26.309 1.00 80.12 156 LEU A C 1
ATOM 1213 O O . LEU A 1 156 ? 9.271 -4.340 26.887 1.00 80.12 156 LEU A O 1
ATOM 1217 N N . LYS A 1 157 ? 9.038 -6.575 26.926 1.00 83.19 157 LYS A N 1
ATOM 1218 C CA . LYS A 1 157 ? 9.070 -6.660 28.384 1.00 83.19 157 LYS A CA 1
ATOM 1219 C C . LYS A 1 157 ? 10.462 -6.196 28.791 1.00 83.19 157 LYS A C 1
ATOM 1221 O O . LYS A 1 157 ? 11.442 -6.651 28.198 1.00 83.19 157 LYS A O 1
ATOM 1226 N N . SER A 1 158 ? 10.540 -5.276 29.754 1.00 83.19 158 SER A N 1
ATOM 1227 C CA . SER A 1 158 ? 11.827 -4.916 30.343 1.00 83.19 158 SER A CA 1
ATOM 1228 C C . SER A 1 158 ? 12.537 -6.224 30.691 1.00 83.19 158 SER A C 1
ATOM 1230 O O . SER A 1 158 ? 11.894 -7.081 31.316 1.00 83.19 158 SER A O 1
ATOM 1232 N N . PRO A 1 159 ? 13.786 -6.427 30.238 1.00 85.12 159 PRO A N 1
ATOM 1233 C CA . PRO A 1 159 ? 14.506 -7.638 30.587 1.00 85.12 159 PRO A CA 1
ATOM 1234 C C . PRO A 1 159 ? 14.480 -7.792 32.114 1.00 85.12 159 PRO A C 1
ATOM 1236 O O . PRO A 1 159 ? 14.457 -6.774 32.820 1.00 85.12 159 PRO A O 1
ATOM 1239 N N . PRO A 1 160 ? 14.410 -9.030 32.636 1.00 88.12 160 PRO A N 1
ATOM 1240 C CA . PRO A 1 160 ? 14.489 -9.241 34.075 1.00 88.12 160 PRO A CA 1
ATOM 1241 C C . PRO A 1 160 ? 15.724 -8.506 34.619 1.00 88.12 160 PRO A C 1
ATOM 1243 O O . PRO A 1 160 ? 16.740 -8.451 33.914 1.00 88.12 160 PRO A O 1
ATOM 1246 N N . PRO A 1 161 ? 15.637 -7.897 35.818 1.00 89.50 161 PRO A N 1
ATOM 1247 C CA . PRO A 1 161 ? 16.778 -7.202 36.394 1.00 89.50 161 PRO A CA 1
ATOM 1248 C C . PRO A 1 161 ? 17.974 -8.152 36.418 1.00 89.50 161 PRO A C 1
ATOM 1250 O O . PRO A 1 161 ? 17.822 -9.342 36.713 1.00 89.50 161 PRO A O 1
ATOM 1253 N N . LEU A 1 162 ? 19.148 -7.631 36.062 1.00 84.06 162 LEU A N 1
ATOM 1254 C CA . LEU A 1 162 ? 20.377 -8.405 36.170 1.00 84.06 162 LEU A CA 1
ATOM 1255 C C . LEU A 1 162 ? 20.524 -8.873 37.628 1.00 84.06 162 LEU A C 1
ATOM 1257 O O . LEU A 1 162 ? 20.205 -8.098 38.535 1.00 84.06 162 LEU A O 1
ATOM 1261 N N . PRO A 1 163 ? 20.969 -10.118 37.875 1.00 84.75 163 PRO A N 1
ATOM 1262 C CA . PRO A 1 163 ? 21.277 -10.562 39.226 1.00 84.75 163 PRO A CA 1
ATOM 1263 C C . PRO A 1 163 ? 22.250 -9.570 39.876 1.00 84.75 163 PRO A C 1
ATOM 1265 O O . PRO A 1 163 ? 23.269 -9.227 39.278 1.00 84.75 163 PRO A O 1
ATOM 1268 N N . ASN A 1 164 ? 21.931 -9.097 41.084 1.00 84.62 164 ASN A N 1
ATOM 1269 C CA . ASN A 1 164 ? 22.837 -8.232 41.853 1.00 84.62 164 ASN A CA 1
ATOM 1270 C C . ASN A 1 164 ? 24.053 -9.005 42.378 1.00 84.62 164 ASN A C 1
ATOM 1272 O O . ASN A 1 164 ? 25.070 -8.407 42.727 1.00 84.62 164 ASN A O 1
ATOM 1276 N N . ASP A 1 165 ? 23.946 -10.332 42.422 1.00 81.06 165 ASP A N 1
ATOM 1277 C CA . ASP A 1 165 ? 25.056 -11.203 42.748 1.00 81.06 165 ASP A CA 1
ATOM 1278 C C . ASP A 1 165 ? 26.026 -11.161 41.573 1.00 81.06 165 ASP A C 1
ATOM 1280 O O . ASP A 1 165 ? 25.735 -11.667 40.489 1.00 81.06 165 ASP A O 1
ATOM 1284 N N . GLY A 1 166 ? 27.169 -10.505 41.779 1.00 67.75 166 GLY A N 1
ATOM 1285 C CA . GLY A 1 166 ? 28.259 -10.469 40.818 1.00 67.75 166 GLY A CA 1
ATOM 1286 C C . GLY A 1 166 ? 28.759 -11.882 40.552 1.00 67.75 166 GLY A C 1
ATOM 1287 O O . GLY A 1 166 ? 29.708 -12.342 41.182 1.00 67.75 166 GLY A O 1
ATOM 1288 N N . THR A 1 167 ? 28.123 -12.595 39.626 1.00 58.12 167 THR A N 1
ATOM 1289 C CA . THR A 1 167 ? 28.647 -13.855 39.119 1.00 58.12 167 THR A CA 1
ATOM 1290 C C . THR A 1 167 ? 29.993 -13.558 38.482 1.00 58.12 167 THR A C 1
ATOM 1292 O O . THR A 1 167 ? 30.083 -12.912 37.438 1.00 58.12 167 THR A O 1
ATOM 1295 N N . VAL A 1 168 ? 31.047 -14.032 39.143 1.00 58.34 168 VAL A N 1
ATOM 1296 C CA . VAL A 1 168 ? 32.405 -14.132 38.616 1.00 58.34 168 VAL A CA 1
ATOM 1297 C C . VAL A 1 168 ? 32.340 -15.092 37.430 1.00 58.34 168 VAL A C 1
ATOM 1299 O O . VAL A 1 168 ? 32.469 -16.301 37.581 1.00 58.34 168 VAL A O 1
ATOM 1302 N N . GLY A 1 169 ? 32.015 -14.584 36.247 1.00 61.25 169 GLY A N 1
ATOM 1303 C CA . GLY A 1 169 ? 31.709 -15.455 35.123 1.00 61.25 169 GLY A CA 1
ATOM 1304 C C . GLY A 1 169 ? 31.628 -14.703 33.812 1.00 61.25 169 GLY A C 1
ATOM 1305 O O . GLY A 1 169 ? 30.663 -13.998 33.553 1.00 61.25 169 GLY A O 1
ATOM 1306 N N . THR A 1 170 ? 32.637 -14.934 32.973 1.00 58.91 170 THR A N 1
ATOM 1307 C CA . THR A 1 170 ? 32.850 -14.390 31.623 1.00 58.91 170 THR A CA 1
ATOM 1308 C C . THR A 1 170 ? 33.262 -12.916 31.582 1.00 58.91 170 THR A C 1
ATOM 1310 O O . THR A 1 170 ? 32.459 -12.004 31.420 1.00 58.91 170 THR A O 1
ATOM 1313 N N . ALA A 1 171 ? 34.576 -12.683 31.674 1.00 60.88 171 ALA A N 1
ATOM 1314 C CA . ALA A 1 171 ? 35.150 -11.431 31.204 1.00 60.88 171 ALA A CA 1
ATOM 1315 C C . ALA A 1 171 ? 34.829 -11.290 29.710 1.00 60.88 171 ALA A C 1
ATOM 1317 O O . ALA A 1 171 ? 35.156 -12.177 28.917 1.00 60.88 171 ALA A O 1
ATOM 1318 N N . LEU A 1 172 ? 34.193 -10.181 29.332 1.00 56.50 172 LEU A N 1
ATOM 1319 C CA . LEU A 1 172 ? 34.088 -9.773 27.937 1.00 56.50 172 LEU A CA 1
ATOM 1320 C C . LEU A 1 172 ? 35.513 -9.602 27.415 1.00 56.50 172 LEU A C 1
ATOM 1322 O O . LEU A 1 172 ? 36.186 -8.613 27.708 1.00 56.50 172 LEU A O 1
ATOM 1326 N N . VAL A 1 173 ? 36.001 -10.599 26.679 1.00 63.84 173 VAL A N 1
ATOM 1327 C CA . VAL A 1 173 ? 37.261 -10.466 25.961 1.00 63.84 173 VAL A CA 1
ATOM 1328 C C . VAL A 1 173 ? 37.034 -9.336 24.970 1.00 63.84 173 VAL A C 1
ATOM 1330 O O . VAL A 1 173 ? 36.155 -9.435 24.110 1.00 63.84 173 VAL A O 1
ATOM 1333 N N . ASN A 1 174 ? 37.781 -8.240 25.125 1.00 69.00 174 ASN A N 1
ATOM 1334 C CA . ASN A 1 174 ? 37.757 -7.157 24.151 1.00 69.00 174 ASN A CA 1
ATOM 1335 C C . ASN A 1 174 ? 37.902 -7.780 22.762 1.00 69.00 174 ASN A C 1
ATOM 1337 O O . ASN A 1 174 ? 38.802 -8.613 22.599 1.00 69.00 174 ASN A O 1
ATOM 1341 N N . PRO A 1 175 ? 37.045 -7.420 21.786 1.00 60.28 175 PRO A N 1
ATOM 1342 C CA . PRO A 1 175 ? 37.141 -7.967 20.445 1.00 60.28 175 PRO A CA 1
ATOM 1343 C C . PRO A 1 175 ? 38.576 -7.759 19.997 1.00 60.28 175 PRO A C 1
ATOM 1345 O O . PRO A 1 175 ? 39.039 -6.620 19.876 1.00 60.28 175 PRO A O 1
ATOM 1348 N N . THR A 1 176 ? 39.312 -8.863 19.863 1.00 62.22 176 THR A N 1
ATOM 1349 C CA . THR A 1 176 ? 40.708 -8.820 19.466 1.00 62.22 176 THR A CA 1
ATOM 1350 C C . THR A 1 176 ? 40.673 -8.152 18.110 1.00 62.22 176 THR A C 1
ATOM 1352 O O . THR A 1 176 ? 40.127 -8.720 17.161 1.00 62.22 176 THR A O 1
ATOM 1355 N N . LYS A 1 177 ? 41.134 -6.896 18.031 1.00 59.28 177 LYS A N 1
ATOM 1356 C CA . LYS A 1 177 ? 41.265 -6.199 16.757 1.00 59.28 177 LYS A CA 1
ATOM 1357 C C . LYS A 1 177 ? 42.113 -7.135 15.926 1.00 59.28 177 LYS A C 1
ATOM 1359 O O . LYS A 1 177 ? 43.291 -7.309 16.230 1.00 59.28 177 LYS A O 1
ATOM 1364 N N . ALA A 1 178 ? 41.500 -7.800 14.953 1.00 56.97 178 ALA A N 1
ATOM 1365 C CA . ALA A 1 178 ? 42.231 -8.610 14.014 1.00 56.97 178 ALA A CA 1
ATOM 1366 C C . ALA A 1 178 ? 43.114 -7.624 13.252 1.00 56.97 178 ALA A C 1
ATOM 1368 O O . ALA A 1 178 ? 42.717 -7.078 12.227 1.00 56.97 178 ALA A O 1
ATOM 1369 N N . GLN A 1 179 ? 44.322 -7.380 13.763 1.00 52.88 179 GLN A N 1
ATOM 1370 C CA . GLN A 1 179 ? 45.449 -6.883 12.993 1.00 52.88 179 GLN A CA 1
ATOM 1371 C C . GLN A 1 179 ? 45.878 -8.014 12.057 1.00 52.88 179 GLN A C 1
ATOM 1373 O O . GLN A 1 179 ? 47.010 -8.483 12.053 1.00 52.88 179 GLN A O 1
ATOM 1378 N N . GLY A 1 180 ? 44.933 -8.483 11.243 1.00 50.62 180 GLY A N 1
ATOM 1379 C CA . GLY A 1 180 ? 45.264 -9.107 9.994 1.00 50.62 180 GLY A CA 1
ATOM 1380 C C . GLY A 1 180 ? 45.853 -7.995 9.155 1.00 50.62 180 GLY A C 1
ATOM 1381 O O . GLY A 1 180 ? 45.125 -7.261 8.492 1.00 50.62 180 GLY A O 1
ATOM 1382 N N . ASN A 1 181 ? 47.179 -7.886 9.179 1.00 54.84 181 ASN A N 1
ATOM 1383 C CA . ASN A 1 181 ? 47.931 -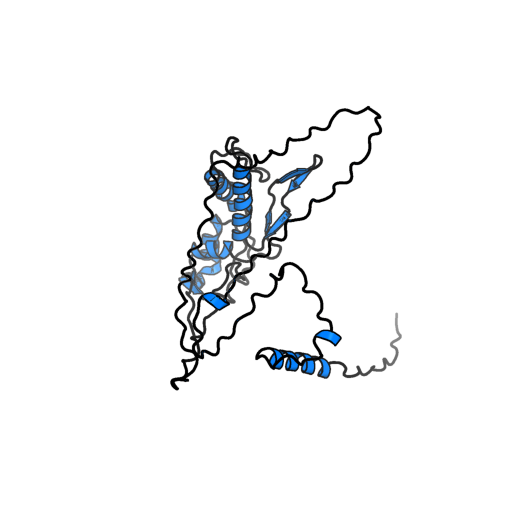7.409 8.034 1.00 54.84 181 ASN A CA 1
ATOM 1384 C C . ASN A 1 181 ? 47.624 -8.399 6.902 1.00 54.84 181 ASN A C 1
ATOM 1386 O O . ASN A 1 181 ? 48.406 -9.297 6.592 1.00 54.84 181 ASN A O 1
ATOM 1390 N N . ILE A 1 182 ? 46.421 -8.294 6.328 1.00 56.06 182 ILE A N 1
ATOM 1391 C CA . ILE A 1 182 ? 46.110 -8.880 5.040 1.00 56.06 182 ILE A CA 1
ATOM 1392 C C . ILE A 1 182 ? 47.023 -8.098 4.113 1.00 56.06 182 ILE A C 1
ATOM 1394 O O . ILE A 1 182 ? 46.677 -7.010 3.652 1.00 56.06 182 ILE A O 1
ATOM 1398 N N . LYS A 1 183 ? 48.232 -8.626 3.903 1.00 54.16 183 LYS A N 1
ATOM 1399 C CA . LYS A 1 183 ? 49.036 -8.287 2.744 1.00 54.16 183 LYS A CA 1
ATOM 1400 C C . LYS A 1 183 ? 48.097 -8.553 1.577 1.00 54.16 183 LYS A C 1
ATOM 1402 O O . LYS A 1 183 ? 47.885 -9.707 1.211 1.00 54.16 183 LYS A O 1
ATOM 1407 N N . ARG A 1 184 ? 47.446 -7.500 1.063 1.00 51.41 184 ARG A N 1
ATOM 1408 C CA . ARG A 1 184 ? 46.868 -7.537 -0.276 1.00 51.41 184 ARG A CA 1
ATOM 1409 C C . ARG A 1 184 ? 48.024 -8.024 -1.117 1.00 51.41 184 ARG A C 1
ATOM 1411 O O . ARG A 1 184 ? 49.034 -7.327 -1.201 1.00 51.41 184 ARG A O 1
ATOM 1418 N N . GLY A 1 185 ? 47.923 -9.255 -1.612 1.00 49.62 185 GLY A N 1
ATOM 1419 C CA . GLY A 1 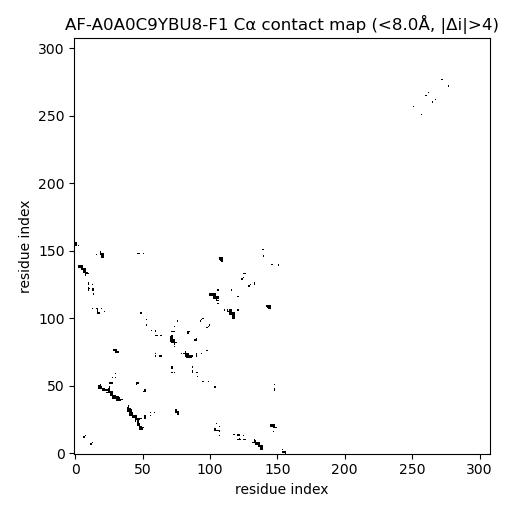185 ? 48.836 -9.722 -2.635 1.00 49.62 185 GLY A CA 1
ATOM 1420 C C . GLY A 1 185 ? 48.874 -8.608 -3.663 1.00 49.62 185 GLY A C 1
ATOM 1421 O O . GLY A 1 185 ? 47.815 -8.194 -4.139 1.00 49.62 185 GLY A O 1
ATOM 1422 N N . SER A 1 186 ? 50.065 -8.044 -3.856 1.00 53.31 186 SER A N 1
ATOM 1423 C CA . SER A 1 186 ? 50.357 -7.121 -4.938 1.00 53.31 186 SER A CA 1
ATOM 1424 C C . SER A 1 186 ? 49.739 -7.737 -6.184 1.00 53.31 186 SER A C 1
ATOM 1426 O O . SER A 1 186 ? 50.163 -8.806 -6.631 1.00 53.31 186 SER A O 1
ATOM 1428 N N . ALA A 1 187 ? 48.632 -7.152 -6.637 1.00 52.97 187 ALA A N 1
ATOM 1429 C CA . ALA A 1 187 ? 48.039 -7.529 -7.896 1.00 52.97 187 ALA A CA 1
ATOM 1430 C C . ALA A 1 187 ? 49.098 -7.165 -8.927 1.00 52.97 187 ALA A C 1
ATOM 1432 O O . ALA A 1 187 ? 49.409 -5.991 -9.102 1.00 52.97 187 ALA A O 1
ATOM 1433 N N . SER A 1 188 ? 49.711 -8.185 -9.521 1.00 52.66 188 SER A N 1
ATOM 1434 C CA . SER A 1 188 ? 50.609 -8.017 -10.652 1.00 52.66 188 SER A CA 1
ATOM 1435 C C . SER A 1 188 ? 49.903 -7.137 -11.684 1.00 52.66 188 SER A C 1
ATOM 1437 O O . SER A 1 188 ? 48.872 -7.532 -12.230 1.00 52.66 188 SER A O 1
ATOM 1439 N N . GLU A 1 189 ? 50.449 -5.942 -11.921 1.00 55.56 189 GLU A N 1
ATOM 1440 C CA . GLU A 1 189 ? 49.915 -4.920 -12.836 1.00 55.56 189 GLU A CA 1
ATOM 1441 C C . GLU A 1 189 ? 49.870 -5.376 -14.306 1.00 55.56 189 GLU A C 1
ATOM 1443 O O . GLU A 1 189 ? 49.372 -4.653 -15.161 1.00 55.56 189 GLU A O 1
ATOM 1448 N N . ASN A 1 190 ? 50.309 -6.603 -14.604 1.00 53.38 190 ASN A N 1
ATOM 1449 C CA . ASN A 1 190 ? 50.420 -7.128 -15.962 1.00 53.38 190 ASN A CA 1
ATOM 1450 C C . ASN A 1 190 ? 49.492 -8.313 -16.258 1.00 53.38 190 ASN A C 1
ATOM 1452 O O . ASN A 1 190 ? 49.641 -8.939 -17.305 1.00 53.38 190 ASN A O 1
ATOM 1456 N N . SER A 1 191 ? 48.535 -8.641 -15.381 1.00 45.69 191 SER A N 1
ATOM 1457 C CA . SER A 1 191 ? 47.523 -9.643 -15.733 1.00 45.69 191 SER A CA 1
ATOM 1458 C C . SER A 1 191 ? 46.349 -8.969 -16.453 1.00 45.69 191 SER A C 1
ATOM 1460 O O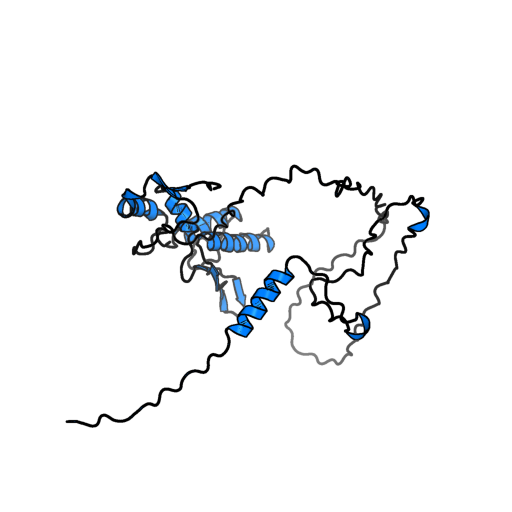 . SER A 1 191 ? 45.616 -8.201 -15.819 1.00 45.69 191 SER A O 1
ATOM 1462 N N . PRO A 1 192 ? 46.152 -9.204 -17.767 1.00 50.84 192 PRO A N 1
ATOM 1463 C CA . PRO A 1 192 ? 45.008 -8.667 -18.483 1.00 50.84 192 PRO A CA 1
ATOM 1464 C C . PRO A 1 192 ? 43.739 -9.210 -17.830 1.00 50.84 192 PRO A C 1
ATOM 1466 O O . PRO A 1 192 ? 43.507 -10.418 -17.789 1.00 50.84 192 PRO A O 1
ATOM 1469 N N . LEU A 1 193 ? 42.924 -8.299 -17.292 1.00 52.00 193 LEU A N 1
ATOM 1470 C CA . LEU A 1 193 ? 41.601 -8.616 -16.765 1.00 52.00 193 LEU A CA 1
ATOM 1471 C C . LEU A 1 193 ? 40.875 -9.510 -17.782 1.00 52.00 193 LEU A C 1
ATOM 1473 O O . LEU A 1 193 ? 40.782 -9.112 -18.950 1.00 52.00 193 LEU A O 1
ATOM 1477 N N . PRO A 1 194 ? 40.357 -10.689 -17.387 1.00 48.78 194 PRO A N 1
ATOM 1478 C CA . PRO A 1 194 ? 39.600 -11.531 -18.293 1.00 48.78 194 PRO A CA 1
ATOM 1479 C C . PRO A 1 194 ? 38.394 -10.727 -18.758 1.00 48.78 194 PRO A C 1
ATOM 1481 O O . PRO A 1 194 ? 37.467 -10.416 -18.003 1.00 48.78 194 PRO A O 1
ATOM 1484 N N . ARG A 1 195 ? 38.473 -10.322 -20.024 1.00 48.50 195 ARG A N 1
ATOM 1485 C CA . ARG A 1 195 ? 37.445 -9.608 -20.758 1.00 48.50 195 ARG A CA 1
ATOM 1486 C C . ARG A 1 195 ? 36.190 -10.461 -20.637 1.00 48.50 195 ARG A C 1
ATOM 1488 O O . ARG A 1 195 ? 36.129 -11.550 -21.200 1.00 48.50 195 ARG A O 1
ATOM 1495 N N . ARG A 1 196 ? 35.215 -10.007 -19.845 1.00 48.22 196 ARG A N 1
ATOM 1496 C CA . ARG A 1 196 ? 33.884 -10.619 -19.795 1.00 48.22 196 ARG A CA 1
ATOM 1497 C C . ARG A 1 196 ? 33.344 -10.597 -21.219 1.00 48.22 196 ARG A C 1
ATOM 1499 O O . ARG A 1 196 ? 32.896 -9.552 -21.689 1.00 48.22 196 ARG A O 1
ATOM 1506 N N . HIS A 1 197 ? 33.453 -11.725 -21.913 1.00 44.66 197 HIS A N 1
ATOM 1507 C CA . HIS A 1 197 ? 32.825 -11.916 -23.204 1.00 44.66 197 HIS A CA 1
ATOM 1508 C C . HIS A 1 197 ? 31.324 -11.793 -22.977 1.00 44.66 197 HIS A C 1
ATOM 1510 O O . HIS A 1 197 ? 30.706 -12.600 -22.283 1.00 44.66 197 HIS A O 1
ATOM 1516 N N . GLY A 1 198 ? 30.773 -10.691 -23.486 1.00 43.59 198 GLY A N 1
ATOM 1517 C CA . GLY A 1 198 ? 29.344 -10.487 -23.570 1.00 43.59 198 GLY A CA 1
ATOM 1518 C C . GLY A 1 198 ? 28.740 -11.651 -24.335 1.00 43.59 198 GLY A C 1
ATOM 1519 O O . GLY A 1 198 ? 29.244 -12.040 -25.387 1.00 43.59 198 GLY A O 1
ATOM 1520 N N . PHE A 1 199 ? 27.673 -12.209 -23.781 1.00 44.19 199 PHE A N 1
ATOM 1521 C CA . PHE A 1 199 ? 26.833 -13.162 -24.479 1.00 44.19 199 PHE A CA 1
ATOM 1522 C C . PHE A 1 199 ? 26.344 -12.504 -25.773 1.00 44.19 199 PHE A C 1
ATOM 1524 O O . PHE A 1 199 ? 25.545 -11.564 -25.743 1.00 44.19 199 PHE A O 1
ATOM 1531 N N . ALA A 1 200 ? 26.875 -12.961 -26.906 1.00 44.88 200 ALA A N 1
ATOM 1532 C CA . ALA A 1 200 ? 26.326 -12.641 -28.206 1.00 44.88 200 ALA A CA 1
ATOM 1533 C C . ALA A 1 200 ? 24.957 -13.320 -28.301 1.00 44.88 200 ALA A C 1
ATOM 1535 O O . ALA A 1 200 ? 24.831 -14.531 -28.127 1.00 44.88 200 ALA A O 1
ATOM 1536 N N . LYS A 1 201 ? 23.933 -12.498 -28.535 1.00 46.62 201 LYS A N 1
ATOM 1537 C CA . LYS A 1 201 ? 22.607 -12.917 -28.983 1.00 46.62 201 LYS A CA 1
ATOM 1538 C C . LYS A 1 201 ? 22.765 -13.860 -30.174 1.00 46.62 201 LYS A C 1
ATOM 1540 O O . LYS A 1 201 ? 23.237 -13.435 -31.225 1.00 46.62 201 LYS A O 1
ATOM 1545 N N . GLN A 1 202 ? 22.338 -15.101 -29.999 1.00 41.88 202 GLN A N 1
ATOM 1546 C CA . GLN A 1 202 ? 22.104 -16.026 -31.091 1.00 41.88 202 GLN A CA 1
ATOM 1547 C C . GLN A 1 202 ? 20.734 -15.677 -31.686 1.00 41.88 202 GLN A C 1
ATOM 1549 O O . GLN A 1 202 ? 19.700 -15.795 -31.030 1.00 41.88 202 GLN A O 1
ATOM 1554 N N . THR A 1 203 ? 20.758 -15.105 -32.885 1.00 42.25 203 THR A N 1
ATOM 1555 C CA . THR A 1 203 ? 19.632 -15.085 -33.818 1.00 42.25 203 THR A CA 1
ATOM 1556 C C . THR A 1 203 ? 19.606 -16.435 -34.517 1.00 42.25 203 THR A C 1
ATOM 1558 O O . THR A 1 203 ? 20.521 -16.729 -35.284 1.00 42.25 203 THR A O 1
ATOM 1561 N N . ASP A 1 204 ? 18.579 -17.228 -34.236 1.00 46.44 204 ASP A N 1
ATOM 1562 C CA . ASP A 1 204 ? 18.179 -18.350 -35.077 1.00 46.44 204 ASP A CA 1
ATOM 1563 C C . ASP A 1 204 ? 17.285 -17.815 -36.199 1.00 46.44 204 ASP A C 1
ATOM 1565 O O . ASP A 1 204 ? 16.278 -17.167 -35.922 1.00 46.44 204 ASP A O 1
ATOM 1569 N N . ASP A 1 205 ? 17.709 -18.035 -37.444 1.00 53.84 205 ASP A N 1
ATOM 1570 C CA . ASP A 1 205 ? 16.847 -18.487 -38.544 1.00 53.84 205 ASP A CA 1
ATOM 1571 C C . ASP A 1 205 ? 17.710 -18.742 -39.793 1.00 53.84 205 ASP A C 1
ATOM 1573 O O . ASP A 1 205 ? 18.038 -17.823 -40.544 1.00 53.84 205 ASP A O 1
ATOM 1577 N N . ASN A 1 206 ? 18.088 -20.006 -40.016 1.00 47.22 206 ASN A N 1
ATOM 1578 C CA . ASN A 1 206 ? 18.162 -20.570 -41.366 1.00 47.22 206 ASN A CA 1
ATOM 1579 C C . ASN A 1 206 ? 18.116 -22.113 -41.300 1.00 47.22 206 ASN A C 1
ATOM 1581 O O . ASN A 1 206 ? 18.966 -22.702 -40.624 1.00 47.22 206 ASN A O 1
ATOM 1585 N N . PRO A 1 207 ? 17.151 -22.778 -41.960 1.00 59.50 207 PRO A N 1
ATOM 1586 C CA . PRO A 1 207 ? 17.125 -24.228 -42.081 1.00 59.50 207 PRO A CA 1
ATOM 1587 C C . PRO A 1 207 ? 18.085 -24.695 -43.188 1.00 59.50 207 PRO A C 1
ATOM 1589 O O . PRO A 1 207 ? 18.451 -23.935 -44.080 1.00 59.50 207 PRO A O 1
ATOM 1592 N N . ASP A 1 208 ? 18.446 -25.973 -43.118 1.00 57.97 208 ASP A N 1
ATOM 1593 C CA . ASP A 1 208 ? 19.206 -26.753 -44.101 1.00 57.97 208 ASP A CA 1
ATOM 1594 C C . ASP A 1 208 ? 20.730 -26.585 -44.108 1.00 57.97 208 ASP A C 1
ATOM 1596 O O . ASP A 1 208 ? 21.318 -25.854 -44.906 1.00 57.97 208 ASP A O 1
ATOM 1600 N N . ARG A 1 209 ? 21.394 -27.417 -43.293 1.00 50.22 209 ARG A N 1
ATOM 1601 C CA . ARG A 1 209 ? 22.534 -28.217 -43.768 1.00 50.22 209 ARG A CA 1
ATOM 1602 C C . ARG A 1 209 ? 22.854 -29.364 -42.816 1.00 50.22 209 ARG A C 1
ATOM 1604 O O . ARG A 1 209 ? 23.269 -29.159 -41.680 1.00 50.22 209 ARG A O 1
ATOM 1611 N N . GLU A 1 210 ? 22.694 -30.576 -43.332 1.00 62.59 210 GLU A N 1
ATOM 1612 C CA . GLU A 1 210 ? 23.333 -31.778 -42.811 1.00 62.59 210 GLU A CA 1
ATOM 1613 C C . GLU A 1 210 ? 24.852 -31.567 -42.747 1.00 62.59 210 GLU A C 1
ATOM 1615 O O . GLU A 1 210 ? 25.507 -31.369 -43.772 1.00 62.59 210 GLU A O 1
ATOM 1620 N N . SER A 1 211 ? 25.436 -31.649 -41.554 1.00 45.78 211 SER A N 1
ATOM 1621 C CA . SER A 1 211 ? 26.828 -32.068 -41.412 1.00 45.78 211 SER A CA 1
ATOM 1622 C C . SER A 1 211 ? 27.094 -32.649 -40.025 1.00 45.78 211 SER A C 1
ATOM 1624 O O . SER A 1 211 ? 27.086 -31.991 -38.988 1.00 45.78 211 SER A O 1
ATOM 1626 N N . SER A 1 212 ? 27.344 -33.951 -40.038 1.00 59.56 212 SER A N 1
ATOM 1627 C CA . SER A 1 212 ? 27.879 -34.748 -38.948 1.00 59.56 212 SER A CA 1
ATOM 1628 C C . SER A 1 212 ? 29.213 -34.178 -38.461 1.00 59.56 212 SER A C 1
ATOM 1630 O O . SER A 1 212 ? 30.202 -34.250 -39.189 1.00 59.56 212 SER A O 1
ATOM 1632 N N . GLN A 1 213 ? 29.296 -33.692 -37.219 1.00 45.97 213 GLN A N 1
ATOM 1633 C CA . GLN A 1 213 ? 30.594 -33.513 -36.560 1.00 45.97 213 GLN A CA 1
ATOM 1634 C C . GLN A 1 213 ? 30.508 -33.594 -35.025 1.00 45.97 213 GLN A C 1
ATOM 1636 O O . GLN A 1 213 ? 30.004 -32.709 -34.346 1.00 45.97 213 GLN A O 1
ATOM 1641 N N . ARG A 1 214 ? 31.013 -34.733 -34.528 1.00 45.53 214 ARG A N 1
ATOM 1642 C CA . ARG A 1 214 ? 31.579 -35.056 -33.204 1.00 45.53 214 ARG A CA 1
ATOM 1643 C C . ARG A 1 214 ? 31.318 -34.075 -32.049 1.00 45.53 214 ARG A C 1
ATOM 1645 O O . ARG A 1 214 ? 31.924 -33.013 -31.969 1.00 45.53 214 ARG A O 1
ATOM 1652 N N . SER A 1 215 ? 30.579 -34.555 -31.047 1.00 39.19 215 SER A N 1
ATOM 1653 C CA . SER A 1 215 ? 30.552 -33.978 -29.702 1.00 39.19 215 SER A CA 1
ATOM 1654 C C . SER A 1 215 ? 31.935 -34.066 -29.041 1.00 39.19 215 SER A C 1
ATOM 1656 O O . SER A 1 215 ? 32.381 -35.152 -28.657 1.00 39.19 215 SER A O 1
ATOM 1658 N N . SER A 1 216 ? 32.614 -32.936 -28.866 1.00 45.56 216 SER A N 1
ATOM 1659 C CA . SER A 1 216 ? 33.732 -32.825 -27.930 1.00 45.56 216 SER A CA 1
ATOM 1660 C C . SER A 1 216 ? 33.176 -32.789 -26.505 1.00 45.56 216 SER A C 1
ATOM 1662 O O . SER A 1 216 ? 32.543 -31.817 -26.093 1.00 45.56 216 SER A O 1
ATOM 1664 N N . ARG A 1 217 ? 33.379 -33.889 -25.777 1.00 46.72 217 ARG A N 1
ATOM 1665 C CA . ARG A 1 217 ? 33.108 -34.033 -24.344 1.00 46.72 217 ARG 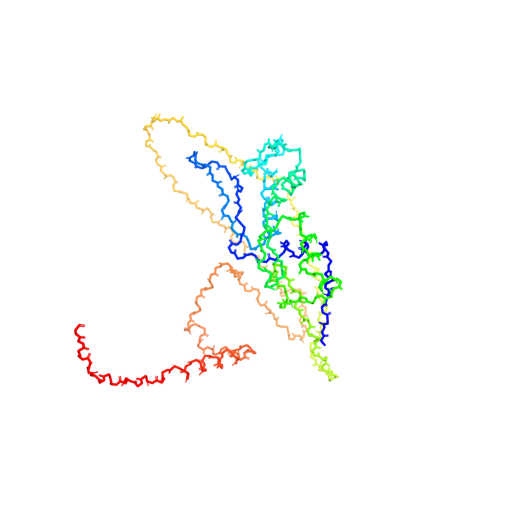A CA 1
ATOM 1666 C C . ARG A 1 217 ? 33.904 -32.959 -23.589 1.00 46.72 217 ARG A C 1
ATOM 1668 O O . ARG A 1 217 ? 35.126 -32.949 -23.663 1.00 46.72 217 ARG A O 1
ATOM 1675 N N . LEU A 1 218 ? 33.207 -32.042 -22.921 1.00 47.78 218 LEU A N 1
ATOM 1676 C CA . LEU A 1 218 ? 33.805 -31.024 -22.055 1.00 47.78 218 LEU A CA 1
ATOM 1677 C C . LEU A 1 218 ? 34.350 -31.705 -20.791 1.00 47.78 218 LEU A C 1
ATOM 1679 O O . LEU A 1 218 ? 33.574 -32.125 -19.932 1.00 47.78 218 LEU A O 1
ATOM 1683 N N . GLU A 1 219 ? 35.671 -31.840 -20.705 1.00 50.03 219 GLU A N 1
ATOM 1684 C CA . GLU A 1 219 ? 36.385 -32.132 -19.461 1.00 50.03 219 GLU A CA 1
ATOM 1685 C C . GLU A 1 219 ? 36.586 -30.819 -18.696 1.00 50.03 219 GLU A C 1
ATOM 1687 O O . GLU A 1 219 ? 37.025 -29.813 -19.253 1.00 50.03 219 GLU A O 1
ATOM 1692 N N . PHE A 1 220 ? 36.183 -30.813 -17.427 1.00 44.69 220 PHE A N 1
ATOM 1693 C CA . PHE A 1 220 ? 36.412 -29.696 -16.520 1.00 44.69 220 PHE A CA 1
ATOM 1694 C C . PHE A 1 220 ? 37.813 -29.856 -15.932 1.00 44.69 220 PHE A C 1
ATOM 1696 O O . PHE A 1 220 ? 38.046 -30.806 -15.190 1.00 44.69 220 PHE A O 1
ATOM 1703 N N . ASP A 1 221 ? 38.719 -28.943 -16.277 1.00 51.69 221 ASP A N 1
ATOM 1704 C CA . ASP A 1 221 ? 40.063 -28.889 -15.699 1.00 51.69 221 ASP A CA 1
ATOM 1705 C C . ASP A 1 221 ? 39.977 -28.644 -14.184 1.00 51.69 221 ASP A C 1
ATOM 1707 O O . ASP A 1 221 ? 39.285 -27.729 -13.717 1.00 51.69 221 ASP A O 1
ATOM 1711 N N . ASP A 1 222 ? 40.660 -29.504 -13.431 1.00 47.44 222 ASP A N 1
ATOM 1712 C CA . ASP A 1 222 ? 40.661 -29.563 -11.975 1.00 47.44 222 ASP A CA 1
ATOM 1713 C C . ASP A 1 222 ? 41.003 -28.209 -11.333 1.00 47.44 222 ASP A C 1
ATOM 1715 O O . ASP A 1 222 ? 42.007 -27.557 -11.628 1.00 47.44 222 ASP A O 1
ATOM 1719 N N . LEU A 1 223 ? 40.161 -27.796 -10.383 1.00 49.28 223 LEU A N 1
ATOM 1720 C CA . LEU A 1 223 ? 40.417 -26.649 -9.520 1.00 49.28 223 LEU A CA 1
ATOM 1721 C C . LEU A 1 223 ? 41.643 -26.934 -8.642 1.00 49.28 223 LEU A C 1
ATOM 1723 O O . LEU A 1 223 ? 41.618 -27.803 -7.770 1.00 49.28 223 LEU A O 1
ATOM 1727 N N . ASP A 1 224 ? 42.698 -26.154 -8.863 1.00 47.78 224 ASP A N 1
ATOM 1728 C CA . ASP A 1 224 ? 43.983 -26.216 -8.170 1.00 47.78 224 ASP A CA 1
ATOM 1729 C C . ASP A 1 224 ? 43.791 -26.073 -6.639 1.00 47.78 224 ASP A C 1
ATOM 1731 O O . ASP A 1 224 ? 43.622 -24.978 -6.090 1.00 47.78 224 ASP A O 1
ATOM 1735 N N . ASN A 1 225 ? 43.784 -27.208 -5.931 1.00 42.88 225 ASN A N 1
ATOM 1736 C CA . ASN A 1 225 ? 43.619 -27.335 -4.478 1.00 42.88 225 ASN A CA 1
ATOM 1737 C C . ASN A 1 225 ? 44.881 -26.878 -3.723 1.00 42.88 225 ASN A C 1
ATOM 1739 O O . ASN A 1 225 ? 45.515 -27.645 -2.991 1.00 42.88 225 ASN A O 1
ATOM 1743 N N . ARG A 1 226 ? 45.264 -25.606 -3.859 1.00 41.72 226 ARG A N 1
ATOM 1744 C CA . ARG A 1 226 ? 46.371 -25.036 -3.082 1.00 41.72 226 ARG A CA 1
ATOM 1745 C C . ARG A 1 226 ? 45.971 -24.911 -1.612 1.00 41.72 226 ARG A C 1
ATOM 1747 O O . ARG A 1 226 ? 45.359 -23.934 -1.182 1.00 41.72 226 ARG A O 1
ATOM 1754 N N . ARG A 1 227 ? 46.336 -25.931 -0.830 1.00 44.38 227 ARG A N 1
ATOM 1755 C CA . ARG A 1 227 ? 46.313 -25.930 0.638 1.00 44.38 227 ARG A CA 1
ATOM 1756 C C . ARG A 1 227 ? 47.147 -24.758 1.153 1.00 44.38 227 ARG A C 1
ATOM 1758 O O . ARG A 1 227 ? 48.370 -24.773 1.078 1.00 44.38 227 ARG A O 1
ATOM 1765 N N . ILE A 1 228 ? 46.480 -23.756 1.713 1.00 45.81 228 ILE A N 1
ATOM 1766 C CA . ILE A 1 228 ? 47.128 -22.721 2.517 1.00 45.81 228 ILE A CA 1
ATOM 1767 C C . ILE A 1 228 ? 47.397 -23.337 3.895 1.00 45.81 228 ILE A C 1
ATOM 1769 O O . ILE A 1 228 ? 46.504 -23.392 4.740 1.00 45.81 228 ILE A O 1
ATOM 1773 N N . THR A 1 229 ? 48.606 -23.848 4.115 1.00 39.69 229 THR A N 1
ATOM 1774 C CA . THR A 1 229 ? 49.087 -24.246 5.445 1.00 39.69 229 THR A CA 1
ATOM 1775 C C . THR A 1 229 ? 49.536 -23.002 6.205 1.00 39.69 229 THR A C 1
ATOM 1777 O O . THR A 1 229 ? 50.538 -22.381 5.860 1.00 39.69 229 THR A O 1
ATOM 1780 N N . LEU A 1 230 ? 48.769 -22.620 7.224 1.00 44.97 230 LEU A N 1
ATOM 1781 C CA . LEU A 1 230 ? 49.158 -21.617 8.214 1.00 44.97 230 LEU A CA 1
ATOM 1782 C C . LEU A 1 230 ? 49.850 -22.339 9.372 1.00 44.97 230 LEU A C 1
ATOM 1784 O O . LEU A 1 230 ? 49.198 -23.062 10.123 1.00 44.97 230 LEU A O 1
ATOM 1788 N N . ASP A 1 231 ? 51.162 -22.151 9.493 1.00 43.56 231 ASP A N 1
ATOM 1789 C CA . ASP A 1 231 ? 51.948 -22.663 10.614 1.00 43.56 231 ASP A CA 1
ATOM 1790 C C . ASP A 1 231 ? 51.741 -21.771 11.848 1.00 43.56 231 ASP A C 1
ATOM 1792 O O . ASP A 1 231 ? 52.393 -20.741 12.029 1.00 43.56 231 ASP A O 1
ATOM 1796 N N . LEU A 1 232 ? 50.755 -22.146 12.667 1.00 51.47 232 LEU A N 1
ATOM 1797 C CA . LEU A 1 232 ? 50.362 -21.426 13.882 1.00 51.47 232 LEU A CA 1
ATOM 1798 C C . LEU A 1 232 ? 51.330 -21.639 15.059 1.00 51.47 232 LEU A C 1
ATOM 1800 O O . LEU A 1 232 ? 51.204 -20.940 16.063 1.00 51.47 232 LEU A O 1
ATOM 1804 N N . ALA A 1 233 ? 52.283 -22.573 14.958 1.00 52.56 233 ALA A N 1
ATOM 1805 C CA . ALA A 1 233 ? 53.171 -22.921 16.068 1.00 52.56 233 ALA A CA 1
ATOM 1806 C C . ALA A 1 233 ? 54.310 -21.908 16.273 1.00 52.56 233 ALA A C 1
ATOM 1808 O O . ALA A 1 233 ? 54.868 -21.822 17.364 1.00 52.56 233 ALA A O 1
ATOM 1809 N N . SER A 1 234 ? 54.642 -21.105 15.257 1.00 49.31 234 SER A N 1
ATOM 1810 C CA . SER A 1 234 ? 55.797 -20.196 15.312 1.00 49.31 234 SER A CA 1
ATOM 1811 C C . SER A 1 234 ? 55.502 -18.809 15.894 1.00 49.31 234 SER A C 1
ATOM 1813 O O . SER A 1 234 ? 56.432 -18.049 16.150 1.00 49.31 234 SER A O 1
ATOM 1815 N N . THR A 1 235 ? 54.229 -18.436 16.080 1.00 46.19 235 THR A N 1
ATOM 1816 C CA . THR A 1 235 ? 53.866 -17.021 16.308 1.00 46.19 235 THR A CA 1
ATOM 1817 C C . THR A 1 235 ? 53.473 -16.682 17.749 1.00 46.19 235 THR A C 1
ATOM 1819 O O . THR A 1 235 ? 53.459 -15.503 18.098 1.00 46.19 235 THR A O 1
ATOM 1822 N N . PHE A 1 236 ? 53.194 -17.660 18.619 1.00 50.22 236 PHE A N 1
ATOM 1823 C CA . PHE A 1 236 ? 52.720 -17.367 19.979 1.00 50.22 236 PHE A CA 1
ATOM 1824 C C . PHE A 1 236 ? 53.386 -18.260 21.037 1.00 50.22 236 PHE A C 1
ATOM 1826 O O . PHE A 1 236 ? 53.144 -19.467 21.041 1.00 50.22 236 PHE A O 1
ATOM 1833 N N . PRO A 1 237 ? 54.186 -17.702 21.968 1.00 47.06 237 PRO A N 1
ATOM 1834 C CA . PRO A 1 237 ? 54.611 -18.438 23.150 1.00 47.06 237 PRO A CA 1
ATOM 1835 C C . PRO A 1 237 ? 53.384 -18.702 24.032 1.00 47.06 237 PRO A C 1
ATOM 1837 O O . PRO A 1 237 ? 52.741 -17.784 24.543 1.00 47.06 237 PRO A O 1
ATOM 1840 N N . VAL A 1 238 ? 53.034 -19.981 24.152 1.00 43.84 238 VAL A N 1
ATOM 1841 C CA . VAL A 1 238 ? 51.868 -20.480 24.883 1.00 43.84 238 VAL A CA 1
ATOM 1842 C C . VAL A 1 238 ? 52.048 -20.196 26.376 1.00 43.84 238 VAL A C 1
ATOM 1844 O O . VAL A 1 238 ? 52.857 -20.831 27.046 1.00 43.84 238 VAL A O 1
ATOM 1847 N N . THR A 1 239 ? 51.281 -19.248 26.911 1.00 47.88 239 THR A N 1
ATOM 1848 C CA . THR A 1 239 ? 50.955 -19.204 28.343 1.00 47.88 239 THR A CA 1
ATOM 1849 C C . THR A 1 239 ? 49.577 -19.828 28.548 1.00 47.88 239 THR A C 1
ATOM 1851 O O . THR A 1 239 ? 48.714 -19.725 27.677 1.00 47.88 239 THR A O 1
ATOM 1854 N N . ASN A 1 240 ? 49.412 -20.534 29.671 1.00 46.00 240 ASN A N 1
ATOM 1855 C CA . ASN A 1 240 ? 48.264 -21.376 30.022 1.00 46.00 240 ASN A CA 1
ATOM 1856 C C . ASN A 1 240 ? 46.932 -20.607 30.055 1.00 46.00 240 ASN A C 1
ATOM 1858 O O . ASN A 1 240 ? 46.415 -20.275 31.120 1.00 46.00 240 ASN A O 1
ATOM 1862 N N . PHE A 1 241 ? 46.345 -20.367 28.890 1.00 41.69 241 PHE A N 1
ATOM 1863 C CA . PHE A 1 241 ? 44.941 -20.024 28.751 1.00 41.69 241 PHE A CA 1
ATOM 1864 C C . PHE A 1 241 ? 44.214 -21.246 28.207 1.00 41.69 241 PHE A C 1
ATOM 1866 O O . PHE A 1 241 ? 44.613 -21.819 27.192 1.00 41.69 241 PHE A O 1
ATOM 1873 N N . LEU A 1 242 ? 43.135 -21.640 28.882 1.00 46.16 242 LEU A N 1
ATOM 1874 C CA . LEU A 1 242 ? 42.192 -22.628 28.375 1.00 46.16 242 LEU A CA 1
ATOM 1875 C C . LEU A 1 242 ? 41.434 -21.988 27.197 1.00 46.16 242 LEU A C 1
ATOM 1877 O O . LEU A 1 242 ? 40.345 -21.441 27.344 1.00 46.16 242 LEU A O 1
ATOM 1881 N N . ALA A 1 243 ? 42.070 -21.955 26.029 1.00 43.62 243 ALA A N 1
ATOM 1882 C CA . ALA A 1 243 ? 41.469 -21.475 24.800 1.00 43.62 243 ALA A CA 1
ATOM 1883 C C . ALA A 1 243 ? 40.657 -22.616 24.181 1.00 43.62 243 ALA A C 1
ATOM 1885 O O . ALA A 1 243 ? 41.212 -23.639 23.781 1.00 43.62 243 ALA A O 1
ATOM 1886 N N . ILE A 1 244 ? 39.342 -22.433 24.056 1.00 41.78 244 ILE A N 1
ATOM 1887 C CA . ILE A 1 244 ? 38.541 -23.266 23.158 1.00 41.78 244 ILE A CA 1
ATOM 1888 C C . ILE A 1 244 ? 38.901 -22.822 21.742 1.00 41.78 244 ILE A C 1
ATOM 1890 O O . ILE A 1 244 ? 38.363 -21.850 21.209 1.00 41.78 244 ILE A O 1
ATOM 1894 N N . VAL A 1 245 ? 39.871 -23.507 21.141 1.00 40.38 245 VAL A N 1
ATOM 1895 C CA . VAL A 1 245 ? 40.178 -23.356 19.723 1.00 40.38 245 VAL A CA 1
ATOM 1896 C C . VAL A 1 245 ? 39.006 -23.962 18.964 1.00 40.38 245 VAL A C 1
ATOM 1898 O O . VAL A 1 245 ? 38.919 -25.173 18.787 1.00 40.38 245 VAL A O 1
ATOM 1901 N N . GLY A 1 246 ? 38.076 -23.115 18.524 1.00 43.59 246 GLY A N 1
ATOM 1902 C CA . GLY A 1 246 ? 37.103 -23.516 17.522 1.00 43.59 246 GLY A CA 1
ATOM 1903 C C . GLY A 1 246 ? 37.873 -23.918 16.272 1.00 43.59 246 GLY A C 1
ATOM 1904 O O . GLY A 1 246 ? 38.357 -23.052 15.539 1.00 43.59 246 GLY A O 1
ATOM 1905 N N . HIS A 1 247 ? 38.035 -25.222 16.037 1.00 43.56 247 HIS A N 1
ATOM 1906 C CA . HIS A 1 247 ? 38.532 -25.700 14.758 1.00 43.56 247 HIS A CA 1
ATOM 1907 C C . HIS A 1 247 ? 37.648 -25.072 13.683 1.00 43.56 247 HIS A C 1
ATOM 1909 O O . HIS A 1 247 ? 36.432 -25.266 13.675 1.00 43.56 247 HIS A O 1
ATOM 1915 N N . ARG A 1 248 ? 38.249 -24.288 12.777 1.00 46.69 248 ARG A N 1
ATOM 1916 C CA . ARG A 1 248 ? 37.599 -23.928 11.517 1.00 46.69 248 ARG A CA 1
ATOM 1917 C C . ARG A 1 248 ? 37.408 -25.229 10.745 1.00 46.69 248 ARG A C 1
ATOM 1919 O O . ARG A 1 248 ? 38.257 -25.607 9.942 1.00 46.69 248 ARG A O 1
ATOM 1926 N N . GLY A 1 249 ? 36.321 -25.932 11.047 1.00 58.62 249 GLY A N 1
ATOM 1927 C CA . GLY A 1 249 ? 35.860 -27.067 10.272 1.00 58.62 249 GLY A CA 1
ATOM 1928 C C . GLY A 1 249 ? 35.679 -26.657 8.815 1.00 58.62 249 GLY A C 1
ATOM 1929 O O . GLY A 1 249 ? 35.619 -25.465 8.480 1.00 58.62 249 GLY A O 1
ATOM 1930 N N . ARG A 1 250 ? 35.623 -27.658 7.932 1.00 59.28 250 ARG A N 1
ATOM 1931 C CA . ARG A 1 250 ? 35.309 -27.457 6.512 1.00 59.28 250 ARG A CA 1
ATOM 1932 C C . ARG A 1 250 ? 34.111 -26.512 6.404 1.00 59.28 250 ARG A C 1
ATOM 1934 O O . ARG A 1 250 ? 33.148 -26.672 7.146 1.00 59.28 250 ARG A O 1
ATOM 1941 N N . ARG A 1 251 ? 34.190 -25.512 5.516 1.00 56.69 251 ARG A N 1
ATOM 1942 C CA . ARG A 1 251 ? 33.071 -24.599 5.247 1.00 56.69 251 ARG A CA 1
ATOM 1943 C C . ARG A 1 251 ? 31.860 -25.448 4.876 1.00 56.69 251 ARG A C 1
ATOM 1945 O O . ARG A 1 251 ? 31.836 -26.017 3.789 1.00 56.69 251 ARG A O 1
ATOM 1952 N N . VAL A 1 252 ? 30.913 -25.580 5.797 1.00 61.62 252 VAL A N 1
ATOM 1953 C CA . VAL A 1 252 ? 29.695 -26.338 5.541 1.00 61.62 252 VAL A CA 1
ATOM 1954 C C . VAL A 1 252 ? 28.787 -25.445 4.712 1.00 61.62 252 VAL A C 1
ATOM 1956 O O . VAL A 1 252 ? 28.484 -24.320 5.111 1.00 61.62 252 VAL A O 1
ATOM 1959 N N . ASP A 1 253 ? 28.417 -25.920 3.528 1.00 72.62 253 ASP A N 1
ATOM 1960 C CA . ASP A 1 253 ? 27.435 -25.253 2.685 1.00 72.62 253 ASP A CA 1
ATOM 1961 C C . ASP A 1 253 ? 26.059 -25.371 3.351 1.00 72.62 253 ASP A C 1
ATOM 1963 O O . ASP A 1 253 ? 25.418 -26.418 3.291 1.00 72.62 253 ASP A O 1
ATOM 1967 N N . LEU A 1 254 ? 25.629 -24.301 4.025 1.00 70.00 254 LEU A N 1
ATOM 1968 C CA . LEU A 1 254 ? 24.348 -24.249 4.737 1.00 70.00 254 LEU A CA 1
ATOM 1969 C C . LEU A 1 254 ? 23.137 -24.298 3.790 1.00 70.00 254 LEU A C 1
ATOM 1971 O O . LEU A 1 254 ? 22.016 -24.457 4.265 1.00 70.00 254 LEU A O 1
ATOM 1975 N N . ALA A 1 255 ? 23.338 -24.148 2.474 1.00 75.12 255 ALA A N 1
ATOM 1976 C CA . ALA A 1 255 ? 22.263 -24.247 1.491 1.00 75.12 255 ALA A CA 1
ATOM 1977 C C . ALA A 1 255 ? 21.941 -25.699 1.096 1.00 75.12 255 ALA A C 1
ATOM 1979 O O . ALA A 1 255 ? 20.903 -25.940 0.478 1.00 75.12 255 ALA A O 1
ATOM 1980 N N . ARG A 1 256 ? 22.796 -26.670 1.448 1.00 72.75 256 ARG A N 1
ATOM 1981 C CA . ARG A 1 256 ? 22.507 -28.097 1.268 1.00 72.75 256 ARG A CA 1
ATOM 1982 C C . ARG A 1 256 ? 22.107 -28.742 2.596 1.00 72.75 256 ARG A C 1
ATOM 1984 O O . ARG A 1 256 ? 22.683 -28.400 3.629 1.00 72.75 256 ARG A O 1
ATOM 1991 N N . PRO A 1 257 ? 21.168 -29.708 2.578 1.00 67.50 257 PRO A N 1
ATOM 1992 C CA . PRO A 1 257 ? 20.942 -30.580 3.722 1.00 67.50 257 PRO A CA 1
ATOM 1993 C C . PRO A 1 257 ? 22.278 -31.191 4.139 1.00 67.50 257 PRO A C 1
ATOM 1995 O O . PRO A 1 257 ? 23.014 -31.704 3.290 1.00 67.50 257 PRO A O 1
ATOM 1998 N N . GLN A 1 258 ? 22.619 -31.092 5.421 1.00 70.38 258 GLN A N 1
ATOM 1999 C CA . GLN A 1 258 ? 23.839 -31.727 5.900 1.00 70.38 258 GLN A CA 1
ATOM 2000 C C . GLN A 1 258 ? 23.699 -33.248 5.746 1.00 70.38 258 GLN A C 1
ATOM 2002 O O . GLN A 1 258 ? 22.602 -33.773 5.962 1.00 70.38 258 GLN A O 1
ATOM 2007 N N . PRO A 1 259 ? 24.767 -33.952 5.331 1.00 75.06 259 PRO A N 1
ATOM 2008 C CA . PRO A 1 259 ? 24.735 -35.404 5.257 1.00 75.06 259 PRO A CA 1
ATOM 2009 C C . PRO A 1 259 ? 24.380 -35.965 6.635 1.00 75.06 259 PRO A C 1
ATOM 2011 O O . PRO A 1 259 ? 24.845 -35.451 7.655 1.00 75.06 259 PRO A O 1
ATOM 2014 N N . MET A 1 260 ? 23.531 -36.994 6.659 1.00 71.69 260 MET A N 1
ATOM 2015 C CA . MET A 1 260 ? 23.228 -37.706 7.897 1.00 71.69 260 MET A CA 1
ATOM 2016 C C . MET A 1 260 ? 24.535 -38.250 8.475 1.00 71.69 260 MET A C 1
ATOM 2018 O O . MET A 1 260 ? 25.314 -38.870 7.753 1.00 71.69 260 MET A O 1
ATOM 2022 N N . LEU A 1 261 ? 24.787 -37.965 9.752 1.00 75.25 261 LEU A N 1
ATOM 2023 C CA . LEU A 1 261 ? 25.934 -38.524 10.460 1.00 75.25 261 LEU A CA 1
ATOM 2024 C C . LEU A 1 261 ? 25.734 -40.035 10.595 1.00 75.25 261 LEU A C 1
ATOM 2026 O O . LEU A 1 261 ? 24.630 -40.479 10.916 1.00 75.25 2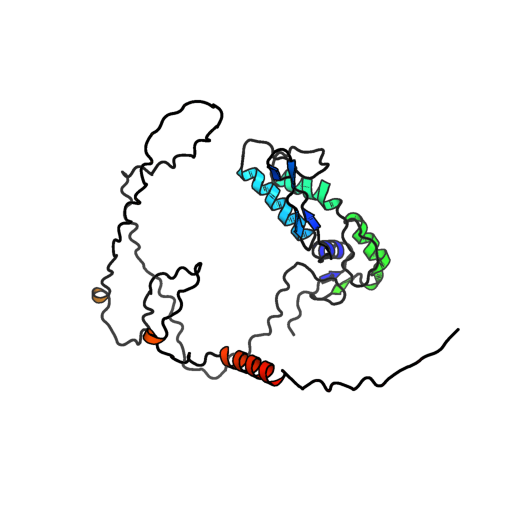61 LEU A O 1
ATOM 2030 N N . ASP A 1 262 ? 26.791 -40.799 10.334 1.00 76.56 262 ASP A N 1
ATOM 2031 C CA . ASP A 1 262 ? 26.777 -42.251 10.478 1.00 76.56 262 ASP A CA 1
ATOM 2032 C C . ASP A 1 262 ? 26.663 -42.622 11.974 1.00 76.56 262 ASP A C 1
ATOM 2034 O O . ASP A 1 262 ? 27.520 -42.208 12.767 1.00 76.56 262 ASP A O 1
ATOM 2038 N N . PRO A 1 263 ? 25.617 -43.356 12.401 1.00 73.06 263 PRO A N 1
ATOM 2039 C CA . PRO A 1 263 ? 25.437 -43.749 13.798 1.00 73.06 263 PRO A CA 1
ATOM 2040 C C . PRO A 1 263 ? 26.604 -44.570 14.360 1.00 73.06 263 PRO A C 1
ATOM 2042 O O . PRO A 1 263 ? 26.894 -44.465 15.554 1.00 73.06 263 PRO A O 1
ATOM 2045 N N . ASP A 1 264 ? 27.276 -45.355 13.514 1.00 79.00 264 ASP A N 1
ATOM 2046 C CA . ASP A 1 264 ? 28.367 -46.237 13.934 1.00 79.00 264 ASP A CA 1
ATOM 2047 C C . ASP A 1 264 ? 29.675 -45.457 14.152 1.00 79.00 264 ASP A C 1
ATOM 2049 O O . ASP A 1 264 ? 30.475 -45.810 15.020 1.00 79.00 264 ASP A O 1
ATOM 2053 N N . GLU A 1 265 ? 29.877 -44.358 13.413 1.00 76.94 265 GLU A N 1
ATOM 2054 C CA . GLU A 1 265 ? 31.072 -43.508 13.516 1.00 76.94 265 GLU A CA 1
ATOM 2055 C C . GLU A 1 265 ? 30.952 -42.468 14.642 1.00 76.94 265 GLU A C 1
ATOM 2057 O O . GLU A 1 265 ? 31.922 -42.195 15.352 1.00 76.94 265 GLU A O 1
ATOM 2062 N N . PHE A 1 266 ? 29.760 -41.895 14.838 1.00 68.31 266 PHE A N 1
ATOM 2063 C CA . PHE A 1 266 ? 29.543 -40.815 15.810 1.00 68.31 266 PHE A CA 1
ATOM 2064 C C . PHE A 1 266 ? 28.997 -41.296 17.158 1.00 68.31 266 PHE A C 1
ATOM 2066 O O . PHE A 1 266 ? 28.982 -40.523 18.120 1.00 68.31 266 PHE A O 1
ATOM 2073 N N . GLY A 1 267 ? 28.605 -42.571 17.246 1.00 73.25 267 GLY A N 1
ATOM 2074 C CA . GLY A 1 267 ? 27.965 -43.164 18.411 1.00 73.25 267 GLY A CA 1
ATOM 2075 C C . GLY A 1 267 ? 26.588 -42.557 18.686 1.00 73.25 267 GLY A C 1
ATOM 2076 O O . GLY A 1 267 ? 26.296 -41.404 18.369 1.00 73.25 267 GLY A O 1
ATOM 2077 N N . ASN A 1 268 ? 25.722 -43.314 19.358 1.00 70.00 268 ASN A N 1
ATOM 2078 C CA . ASN A 1 268 ? 24.468 -42.782 19.897 1.00 70.00 268 ASN A CA 1
ATOM 2079 C C . ASN A 1 268 ? 24.751 -41.899 21.125 1.00 70.00 268 ASN A C 1
ATOM 2081 O O . ASN A 1 268 ? 24.385 -42.228 22.254 1.00 70.00 268 ASN A O 1
ATOM 2085 N N . VAL A 1 269 ? 25.456 -40.785 20.922 1.00 68.38 269 VAL A N 1
ATOM 2086 C CA . VAL A 1 269 ? 25.685 -39.789 21.962 1.00 68.38 269 VAL A CA 1
ATOM 2087 C C . VAL A 1 269 ? 24.387 -39.017 22.128 1.00 68.38 269 VAL A C 1
ATOM 2089 O O . VAL A 1 269 ? 24.009 -38.214 21.275 1.00 68.38 269 VAL A O 1
ATOM 2092 N N . LEU A 1 270 ? 23.691 -39.271 23.239 1.00 64.94 270 LEU A N 1
ATOM 2093 C CA . LEU A 1 270 ? 22.562 -38.443 23.646 1.00 64.94 270 LEU A CA 1
ATOM 2094 C C . LEU A 1 270 ? 23.030 -36.981 23.674 1.00 64.94 270 LEU A C 1
ATOM 2096 O O . LEU A 1 270 ? 23.987 -36.673 24.395 1.00 64.94 270 LEU A O 1
ATOM 2100 N N . PRO A 1 271 ? 22.402 -36.083 22.892 1.00 62.50 271 PRO A N 1
ATOM 2101 C CA . PRO A 1 271 ? 22.821 -34.695 22.860 1.00 62.50 271 PRO A CA 1
ATOM 2102 C C . PRO A 1 271 ? 22.763 -34.121 24.283 1.00 62.50 271 PRO A C 1
ATOM 2104 O O . PRO A 1 271 ? 21.841 -34.452 25.041 1.00 62.50 271 PRO A O 1
ATOM 2107 N N . PRO A 1 272 ? 23.730 -33.273 24.680 1.00 63.31 272 PRO A N 1
ATOM 2108 C CA . PRO A 1 272 ? 23.695 -32.635 25.986 1.00 63.31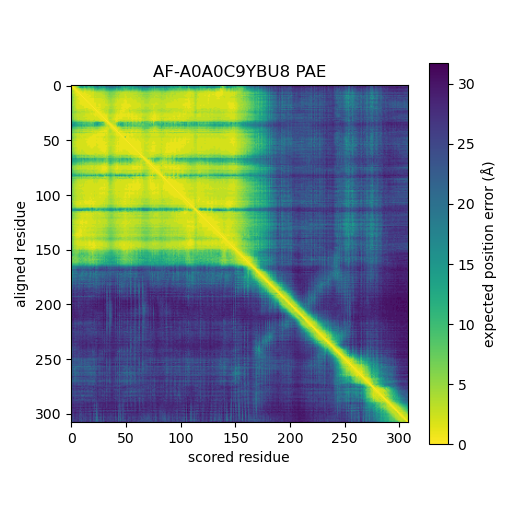 272 PRO A CA 1
ATOM 2109 C C . PRO A 1 272 ? 22.361 -31.905 26.148 1.00 63.31 272 PRO A C 1
ATOM 2111 O O . PRO A 1 272 ? 21.871 -31.291 25.197 1.00 63.31 272 PRO A O 1
ATOM 2114 N N . LYS A 1 273 ? 21.772 -31.991 27.348 1.00 55.84 273 LYS A N 1
ATOM 2115 C CA . LYS A 1 273 ? 20.493 -31.354 27.687 1.00 55.84 273 LYS A CA 1
ATOM 2116 C C . LYS A 1 273 ? 20.597 -29.846 27.452 1.00 55.84 273 LYS A C 1
ATOM 2118 O O . LYS A 1 273 ? 21.024 -29.097 28.324 1.00 55.84 273 LYS A O 1
ATOM 2123 N N . SER A 1 274 ? 20.254 -29.399 26.251 1.00 51.00 274 SER A N 1
ATOM 2124 C CA . SER A 1 274 ? 20.148 -27.981 25.940 1.00 51.00 274 SER A CA 1
ATOM 2125 C C . SER A 1 274 ? 18.772 -27.486 26.375 1.00 51.00 274 SER A C 1
ATOM 2127 O O . SER A 1 274 ? 17.784 -28.221 26.330 1.00 51.00 274 SER A O 1
ATOM 2129 N N . ILE A 1 275 ? 18.724 -26.224 26.799 1.00 55.06 275 ILE A N 1
ATOM 2130 C CA . ILE A 1 275 ? 17.592 -25.547 27.462 1.00 55.06 275 ILE A CA 1
ATOM 2131 C C . ILE A 1 275 ? 16.271 -25.640 26.662 1.00 55.06 275 ILE A C 1
ATOM 2133 O O . ILE A 1 275 ? 15.192 -25.453 27.216 1.00 55.06 275 ILE A O 1
ATOM 2137 N N . LEU A 1 276 ? 16.334 -25.967 25.368 1.00 52.28 276 LEU A N 1
ATOM 2138 C CA . LEU A 1 276 ? 15.182 -26.025 24.466 1.00 52.28 276 LEU A CA 1
ATOM 2139 C C . LEU A 1 276 ? 14.577 -27.434 24.298 1.00 52.28 276 LEU A C 1
ATOM 2141 O O . LEU A 1 276 ? 13.435 -27.541 23.856 1.00 52.28 276 LEU A O 1
ATOM 2145 N N . TYR A 1 277 ? 15.285 -28.509 24.669 1.00 56.69 277 TYR A N 1
ATOM 2146 C CA . TYR A 1 277 ? 14.794 -29.883 24.459 1.00 56.69 277 TYR A CA 1
ATOM 2147 C C . TYR A 1 277 ? 13.839 -30.381 25.549 1.00 56.69 277 TYR A C 1
ATOM 2149 O O . TYR A 1 277 ? 12.975 -31.201 25.256 1.00 56.69 277 TYR A O 1
ATOM 2157 N N . GLU A 1 278 ? 13.924 -29.880 26.787 1.00 58.16 278 GLU A N 1
ATOM 2158 C CA . GLU A 1 278 ? 12.981 -30.292 27.843 1.00 58.16 278 GLU A CA 1
ATOM 2159 C C . GLU A 1 278 ? 11.546 -29.837 27.550 1.00 58.16 278 GLU A C 1
ATOM 2161 O O . GLU A 1 278 ? 10.594 -30.568 27.823 1.00 58.16 278 GLU A O 1
ATOM 2166 N N . VAL A 1 279 ? 11.382 -28.653 26.953 1.00 60.94 279 VAL A N 1
ATOM 2167 C CA . VAL A 1 279 ? 10.063 -28.134 26.558 1.00 60.94 279 VAL A CA 1
ATOM 2168 C C . VAL A 1 279 ? 9.485 -28.967 25.412 1.00 60.94 279 VAL A C 1
ATOM 2170 O O . VAL A 1 279 ? 8.309 -29.325 25.443 1.00 60.94 279 VAL A O 1
ATOM 2173 N N . PHE A 1 280 ? 10.329 -29.345 24.448 1.00 56.47 280 PHE A N 1
ATOM 2174 C CA . PHE A 1 280 ? 9.930 -30.165 23.305 1.00 56.47 280 PHE A CA 1
ATOM 2175 C C . PHE A 1 280 ? 9.577 -31.604 23.721 1.00 56.47 280 PHE A C 1
ATOM 2177 O O . PHE A 1 280 ? 8.544 -32.131 23.319 1.00 56.47 280 PHE A O 1
ATOM 2184 N N . ALA A 1 281 ? 10.364 -32.215 24.614 1.00 60.59 281 ALA A N 1
ATOM 2185 C CA . ALA A 1 281 ? 10.089 -33.550 25.153 1.00 60.59 281 ALA A CA 1
ATOM 2186 C C . ALA A 1 281 ? 8.762 -33.613 25.935 1.00 60.59 281 ALA A C 1
ATOM 2188 O O . ALA A 1 281 ? 8.051 -34.619 25.886 1.00 60.59 281 ALA A O 1
ATOM 2189 N N . ARG A 1 282 ? 8.383 -32.527 26.625 1.00 61.66 282 ARG A N 1
ATOM 2190 C CA . ARG A 1 282 ? 7.076 -32.429 27.297 1.00 61.66 282 ARG A CA 1
ATOM 2191 C C . ARG A 1 282 ? 5.907 -32.342 26.317 1.00 61.66 282 ARG A C 1
ATOM 2193 O O . ARG A 1 282 ? 4.848 -32.879 26.623 1.00 61.66 282 ARG A O 1
ATOM 2200 N N . GLN A 1 283 ? 6.078 -31.700 25.159 1.00 58.59 283 GLN A N 1
ATOM 2201 C CA . GLN A 1 283 ? 5.030 -31.639 24.130 1.00 58.59 283 GLN A CA 1
ATOM 2202 C C . GLN A 1 283 ? 4.803 -32.998 23.460 1.00 58.59 283 GLN A C 1
ATOM 2204 O O . GLN A 1 283 ? 3.668 -33.453 23.381 1.00 58.59 283 GLN A O 1
ATOM 2209 N N . VAL A 1 284 ? 5.870 -33.706 23.085 1.00 58.16 284 VAL A N 1
ATOM 2210 C CA . VAL A 1 284 ? 5.742 -35.022 22.430 1.00 58.16 284 VAL A CA 1
ATOM 2211 C C . VAL A 1 284 ? 5.088 -36.058 23.360 1.00 58.16 284 VAL A C 1
ATOM 2213 O O . VAL A 1 284 ? 4.201 -36.799 22.948 1.00 58.16 284 VAL A O 1
ATOM 2216 N N . THR A 1 285 ? 5.437 -36.051 24.650 1.00 62.03 285 THR A N 1
ATOM 2217 C CA . THR A 1 285 ? 4.834 -36.968 25.638 1.00 62.03 285 THR A CA 1
ATOM 2218 C C . THR A 1 285 ? 3.397 -36.607 26.028 1.00 62.03 285 THR A C 1
ATOM 2220 O O . THR A 1 285 ? 2.657 -37.469 26.507 1.00 62.03 285 THR A O 1
ATOM 2223 N N . THR A 1 286 ? 2.970 -35.352 25.845 1.00 61.66 286 THR A N 1
ATOM 2224 C CA . THR A 1 286 ? 1.565 -34.968 26.061 1.00 61.66 286 THR A CA 1
ATOM 2225 C C . THR A 1 286 ? 0.687 -35.331 24.870 1.00 61.66 286 THR A C 1
ATOM 2227 O O . THR A 1 286 ? -0.457 -35.723 25.084 1.00 61.66 286 THR A O 1
ATOM 2230 N N . GLU A 1 287 ? 1.209 -35.297 23.644 1.00 60.00 287 GLU A N 1
ATOM 2231 C CA . GLU A 1 287 ? 0.463 -35.731 22.457 1.00 60.00 287 GLU A CA 1
ATOM 2232 C C . GLU A 1 287 ? 0.260 -37.256 22.412 1.00 60.00 287 GLU A C 1
ATOM 2234 O O . GLU A 1 287 ? -0.844 -37.709 22.108 1.00 60.00 287 GLU A O 1
ATOM 2239 N N . GLU A 1 288 ? 1.250 -38.057 22.826 1.00 59.75 288 GLU A N 1
ATOM 2240 C CA . GLU A 1 288 ? 1.099 -39.522 22.910 1.00 59.75 288 GLU A CA 1
ATOM 2241 C C . GLU A 1 288 ? 0.071 -39.974 23.963 1.00 59.75 288 GLU A C 1
ATOM 2243 O O . GLU A 1 288 ? -0.599 -40.986 23.774 1.00 59.75 288 GLU A O 1
ATOM 2248 N N . ASN A 1 289 ? -0.120 -39.213 25.046 1.00 57.41 289 ASN A N 1
ATOM 2249 C CA . ASN A 1 289 ? -1.072 -39.566 26.109 1.00 57.41 289 ASN A CA 1
ATOM 2250 C C . ASN A 1 289 ? -2.515 -39.089 25.854 1.00 57.41 289 ASN A C 1
ATOM 2252 O O . ASN A 1 289 ? -3.424 -39.462 26.599 1.00 57.41 289 ASN A O 1
ATOM 2256 N N . VAL A 1 290 ? -2.751 -38.263 24.829 1.00 61.12 290 VAL A N 1
ATOM 2257 C CA . VAL A 1 290 ? -4.096 -37.760 24.475 1.00 61.12 290 VAL A CA 1
ATOM 2258 C C . VAL A 1 290 ? -4.724 -38.564 23.323 1.00 61.12 290 VAL A C 1
ATOM 2260 O O . VAL A 1 290 ? -5.933 -38.490 23.092 1.00 61.12 290 VAL A O 1
ATOM 2263 N N . GLY A 1 291 ? -3.943 -39.405 22.643 1.00 55.81 291 GLY A N 1
ATOM 2264 C CA . GLY A 1 291 ? -4.421 -40.299 21.595 1.00 55.81 291 GLY A CA 1
ATOM 2265 C C . GLY A 1 291 ? -5.078 -41.574 22.131 1.00 55.81 291 GLY A C 1
ATOM 2266 O O . GLY A 1 291 ? -4.430 -42.408 22.747 1.00 55.81 291 GLY A O 1
ATOM 2267 N N . VAL A 1 292 ? -6.345 -41.769 21.754 1.00 52.09 292 VAL A N 1
ATOM 2268 C CA . VAL A 1 292 ? -7.130 -43.019 21.829 1.00 52.09 292 VAL A CA 1
ATOM 2269 C C . VAL A 1 292 ? -7.823 -43.301 23.172 1.00 52.09 292 VAL A C 1
ATOM 2271 O O . VAL A 1 292 ? -7.537 -44.264 23.881 1.00 52.09 292 VAL A O 1
ATOM 2274 N N . LYS A 1 293 ? -8.883 -42.533 23.460 1.00 57.34 293 LYS A N 1
ATOM 2275 C CA . LYS A 1 293 ? -10.053 -43.128 24.129 1.00 57.34 293 LYS A CA 1
ATOM 2276 C C . LYS A 1 293 ? -10.856 -43.901 23.073 1.00 57.34 293 LYS A C 1
ATOM 2278 O O . LYS A 1 293 ? -11.235 -43.285 22.079 1.00 57.34 293 LYS A O 1
ATOM 2283 N N . PRO A 1 294 ? -11.122 -45.207 23.254 1.00 53.97 294 PRO A N 1
ATOM 2284 C CA . PRO A 1 294 ? -11.943 -45.969 22.324 1.00 53.97 294 PRO A CA 1
ATOM 2285 C C . PRO A 1 294 ? -13.358 -45.390 22.301 1.00 53.97 294 PRO A C 1
ATOM 2287 O O . PRO A 1 294 ? -14.037 -45.293 23.327 1.00 53.97 294 PRO A O 1
ATOM 2290 N N . GLU A 1 295 ? -13.772 -44.968 21.113 1.00 56.59 295 GLU A N 1
ATOM 2291 C CA . GLU A 1 295 ? -15.104 -44.471 20.818 1.00 56.59 295 GLU A CA 1
ATOM 2292 C C . GLU A 1 295 ? -16.112 -45.595 21.103 1.00 56.59 295 GLU A C 1
ATOM 2294 O O . GLU A 1 295 ? -16.075 -46.668 20.497 1.00 56.59 295 GLU A O 1
ATOM 2299 N N . LYS A 1 296 ? -16.984 -45.386 22.098 1.00 57.38 296 LYS A N 1
ATOM 2300 C CA . LYS A 1 296 ? -18.103 -46.288 22.381 1.00 57.38 296 LYS A CA 1
ATOM 2301 C C . LYS A 1 296 ? -19.036 -46.261 21.173 1.00 57.38 296 LYS A C 1
ATOM 2303 O O . LYS A 1 296 ? -19.809 -45.321 21.014 1.00 57.38 296 LYS A O 1
ATOM 2308 N N . VAL A 1 297 ? -18.971 -47.311 20.360 1.00 58.09 297 VAL A N 1
ATOM 2309 C CA . VAL A 1 297 ? -19.946 -47.615 19.310 1.00 58.09 297 VAL A CA 1
ATOM 2310 C C . VAL A 1 297 ? -21.314 -47.779 19.975 1.00 58.09 297 VAL A C 1
ATOM 2312 O O . VAL A 1 297 ? -21.609 -48.797 20.598 1.00 58.09 297 VAL A O 1
ATOM 2315 N N . GLY A 1 298 ? -22.118 -46.719 19.916 1.00 60.81 298 GLY A N 1
ATOM 2316 C CA . GL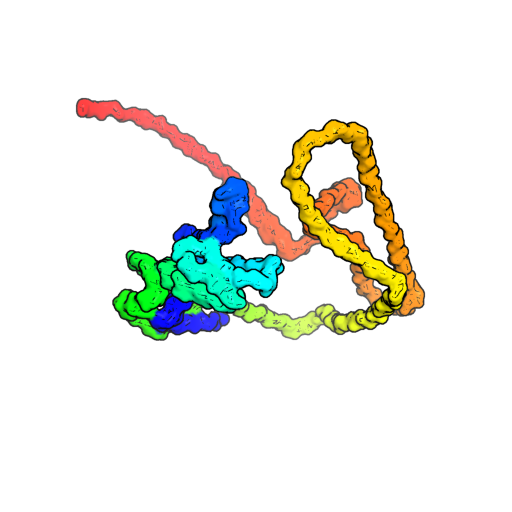Y A 1 298 ? -23.504 -46.716 20.357 1.00 60.81 298 GLY A CA 1
ATOM 2317 C C . GLY A 1 298 ? -24.369 -47.445 19.337 1.00 60.81 298 GLY A C 1
ATOM 2318 O O . GLY A 1 298 ? -24.504 -47.006 18.198 1.00 60.81 298 GLY A O 1
ATOM 2319 N N . SER A 1 299 ? -24.942 -48.566 19.763 1.00 51.03 299 SER A N 1
ATOM 2320 C CA . SER A 1 299 ? -25.880 -49.393 19.013 1.00 51.03 299 SER A CA 1
ATOM 2321 C C . SER A 1 299 ? -27.100 -48.589 18.544 1.00 51.03 299 SER A C 1
ATOM 2323 O O . SER A 1 299 ? -27.982 -48.250 19.336 1.00 51.03 299 SER A O 1
ATOM 2325 N N . LEU A 1 300 ? -27.167 -48.312 17.241 1.00 53.75 300 LEU A N 1
ATOM 2326 C CA . LEU A 1 300 ? -28.352 -47.781 16.568 1.00 53.75 300 LEU A CA 1
ATOM 2327 C C . LEU A 1 300 ? -29.447 -48.852 16.553 1.00 53.75 300 LEU A C 1
ATOM 2329 O O . LEU A 1 300 ? -29.391 -49.831 15.813 1.00 53.75 300 LEU A O 1
ATOM 2333 N N . SER A 1 301 ? -30.436 -48.646 17.417 1.00 55.84 301 SER A N 1
ATOM 2334 C CA . SER A 1 301 ? -31.636 -49.464 17.529 1.00 55.84 301 SER A CA 1
ATOM 2335 C C . SER A 1 301 ? -32.755 -48.825 16.708 1.00 55.84 301 SER A C 1
ATOM 2337 O O . SER A 1 301 ? -33.426 -47.931 17.203 1.00 55.84 301 SER A O 1
ATOM 2339 N N . GLY A 1 302 ? -32.951 -49.316 15.482 1.00 55.28 302 GLY A N 1
ATOM 2340 C CA . GLY A 1 302 ? -34.280 -49.630 14.941 1.00 55.28 302 GLY A CA 1
ATOM 2341 C C . GLY A 1 302 ? -35.315 -48.510 14.702 1.00 55.28 302 GLY A C 1
ATOM 2342 O O . GLY A 1 302 ? -35.033 -47.333 14.875 1.00 55.28 302 GLY A O 1
ATOM 2343 N N . PRO A 1 303 ? -36.509 -48.880 14.198 1.00 71.94 303 PRO A N 1
ATOM 2344 C CA . PRO A 1 303 ? -37.054 -48.317 12.963 1.00 71.94 303 PRO A CA 1
ATOM 2345 C C . PRO A 1 303 ? -38.342 -47.502 13.168 1.00 71.94 303 PRO A C 1
ATOM 2347 O O . PRO A 1 303 ? -39.090 -47.724 14.117 1.00 71.94 303 PRO A O 1
ATOM 2350 N N . GLY A 1 304 ? -38.618 -46.584 12.240 1.00 49.69 304 GLY A N 1
ATOM 2351 C CA . GLY A 1 304 ? -39.827 -45.760 12.226 1.00 49.69 304 GLY A CA 1
ATOM 2352 C C . GLY A 1 304 ? -40.466 -45.743 10.847 1.00 49.69 304 GLY A C 1
ATOM 2353 O O . GLY A 1 304 ? -40.132 -44.911 10.011 1.00 49.69 304 GLY A O 1
ATOM 2354 N N . ASP A 1 305 ? -41.341 -46.717 10.647 1.00 60.72 305 ASP A N 1
ATOM 2355 C CA . ASP A 1 305 ? -42.257 -46.900 9.528 1.00 60.72 305 ASP A CA 1
ATOM 2356 C C . ASP A 1 305 ? -43.463 -45.937 9.638 1.00 60.72 305 ASP A C 1
ATOM 2358 O O . ASP A 1 305 ? -43.863 -45.564 10.744 1.00 60.72 305 ASP A O 1
ATOM 2362 N N . GLY A 1 306 ? -44.078 -45.599 8.501 1.00 53.62 306 GLY A N 1
ATOM 2363 C CA . GLY A 1 306 ? -45.377 -44.912 8.403 1.00 53.62 306 GLY A CA 1
ATOM 2364 C C . GLY A 1 306 ? -45.325 -43.380 8.240 1.00 53.62 306 GLY A C 1
ATOM 2365 O O . GLY A 1 306 ? -44.666 -42.678 8.990 1.00 53.62 306 GLY A O 1
ATOM 2366 N N . GLY A 1 307 ? -46.042 -42.753 7.309 1.00 59.72 307 GLY A N 1
ATOM 2367 C CA . GLY A 1 307 ? -47.009 -43.248 6.342 1.00 59.72 307 GLY A CA 1
ATOM 2368 C C . GLY A 1 307 ? -47.715 -42.084 5.628 1.00 59.72 307 GLY A C 1
ATOM 2369 O O . GLY A 1 307 ? -47.701 -40.964 6.129 1.00 59.72 307 GLY A O 1
ATOM 2370 N N . LYS A 1 308 ? -48.367 -42.445 4.514 1.00 54.75 308 LYS A N 1
ATOM 2371 C CA . LYS A 1 308 ? -49.374 -41.728 3.699 1.00 54.75 308 LYS A CA 1
ATOM 2372 C C . LYS A 1 308 ? -48.971 -40.441 2.981 1.00 54.75 308 LYS A C 1
ATOM 2374 O O . LYS A 1 308 ? -48.812 -39.393 3.634 1.00 54.75 308 LYS A O 1
#

Solvent-accessible surface area (backbone atoms only — not comparable to full-atom values): 20680 Å² total; per-residue (Å²): 130,72,80,63,81,56,46,61,35,40,51,66,51,48,46,56,50,26,33,31,19,53,45,89,89,39,43,74,36,63,42,52,78,45,68,64,93,85,44,81,37,58,60,72,48,69,25,52,20,56,49,56,42,52,55,54,51,44,50,54,48,57,53,53,52,76,75,41,87,87,55,72,48,66,59,47,48,80,94,60,85,76,33,75,26,93,43,60,67,55,42,48,51,47,42,47,66,70,51,57,51,69,50,59,39,56,66,36,44,57,86,58,86,62,76,64,38,41,66,86,50,40,34,60,50,38,56,72,77,39,52,91,48,59,71,37,72,45,49,77,90,45,87,62,39,46,61,58,70,63,85,73,80,74,77,67,70,77,73,77,79,76,73,86,67,82,68,91,71,78,82,81,72,70,80,74,76,77,79,67,79,71,72,71,71,80,73,65,92,80,66,79,74,82,75,78,76,71,83,73,82,80,81,87,87,80,86,90,76,95,74,94,75,82,86,78,80,84,77,80,80,79,79,82,81,77,78,81,82,76,80,71,79,83,78,60,89,85,68,100,63,96,69,84,75,76,73,84,62,79,86,74,64,82,91,50,84,76,78,81,77,55,59,86,83,68,48,92,66,77,73,76,92,50,93,68,53,65,63,51,54,52,50,57,59,50,55,64,74,67,63,79,77,81,78,79,83,74,82,84,76,82,87,86,83,87,80,134

Foldseek 3Di:
DPFDAWDFDALQVQLVQLQFFFDVQADFFQFFPDDDPNDTDGPRDGHGGNVVSLVVVLVVLVVQCVVDVPDFAARRHPPDPPGGDPDSVRNSVCCVPPPSQPDFTDRFFPPPPDDTHGSVCSSVCCCVVVVVRHRPTHGPPDPRGHDGNDDDDPPPDDPDPDPPPPPPDDDPPDPPPPPPPPVPPPPPPPDPDPDPPPPDDDDDDDDDDDDDDDDDDDDDDDDPPPDPDDPPPPPDDDDDDPDPPPPPPDPDPPVDDDPDDDCVVVPPPDPPPDPPVVVVVVVVVVVVVVPDDDDPPDDDDDDDDDDD